Protein AF-A0A0C3C8Z4-F1 (afdb_monomer)

Mean predicted aligned error: 8.15 Å

Solvent-accessible surface area (backbone atoms only — not comparable to full-atom values): 10893 Å² total; per-residue (Å²): 130,89,66,62,66,62,54,94,69,57,23,56,64,36,38,36,62,45,32,65,32,42,80,42,81,36,92,49,70,91,44,44,48,39,71,41,89,92,71,50,31,35,24,39,50,36,60,37,62,61,37,66,74,45,66,85,45,83,88,52,64,62,52,97,86,69,54,33,54,48,55,51,51,45,49,52,35,12,51,33,31,42,62,88,39,65,68,56,48,55,54,49,51,58,48,21,75,74,72,73,49,49,72,48,29,40,67,33,68,86,71,50,81,87,67,33,28,50,80,78,35,75,89,52,28,68,41,50,50,52,53,49,51,53,40,73,68,36,69,57,90,40,73,71,26,45,72,67,48,70,88,50,64,67,62,45,49,54,53,53,50,52,49,51,52,53,53,50,50,50,52,52,53,51,50,52,52,52,51,52,51,52,52,52,52,52,46,68,75,56,76,124

Structure (mmCIF, N/CA/C/O backbone):
data_AF-A0A0C3C8Z4-F1
#
_entry.id   AF-A0A0C3C8Z4-F1
#
loop_
_atom_site.group_PDB
_atom_site.id
_atom_site.type_symbol
_atom_site.label_atom_id
_atom_site.label_alt_id
_atom_site.label_comp_id
_atom_site.label_asym_id
_atom_site.label_entity_id
_atom_site.label_seq_id
_atom_site.pdbx_PDB_ins_code
_atom_site.Cartn_x
_atom_site.Cartn_y
_atom_site.Cartn_z
_atom_site.occupancy
_atom_site.B_iso_or_equiv
_atom_site.auth_seq_id
_atom_site.auth_comp_id
_atom_site.auth_asym_id
_atom_site.auth_atom_id
_atom_site.pdbx_PDB_model_num
ATOM 1 N N . GLU A 1 1 ? 15.530 -4.433 19.349 1.00 41.72 1 GLU A N 1
ATOM 2 C CA . GLU A 1 1 ? 15.485 -4.854 17.937 1.00 41.72 1 GLU A CA 1
ATOM 3 C C . GLU A 1 1 ? 14.831 -3.727 17.154 1.00 41.72 1 GLU A C 1
ATOM 5 O O . GLU A 1 1 ? 13.864 -3.158 17.650 1.00 41.72 1 GLU A O 1
ATOM 10 N N . GLU A 1 2 ? 15.416 -3.295 16.036 1.00 53.53 2 GLU A N 1
ATOM 11 C CA . GLU A 1 2 ? 14.768 -2.307 15.164 1.00 53.53 2 GLU A CA 1
ATOM 12 C C . GLU A 1 2 ? 13.595 -3.001 14.465 1.00 53.53 2 GLU A C 1
ATOM 14 O O . GLU A 1 2 ? 13.810 -3.906 13.664 1.00 53.53 2 GLU A O 1
ATOM 19 N N . GLY A 1 3 ? 12.365 -2.631 14.827 1.00 63.00 3 GLY A N 1
ATOM 20 C CA . GLY A 1 3 ? 11.154 -3.224 14.260 1.00 63.00 3 GLY A CA 1
ATOM 21 C C . GLY A 1 3 ? 11.001 -2.963 12.758 1.00 63.00 3 GLY A C 1
ATOM 22 O O . GLY A 1 3 ? 11.505 -1.962 12.231 1.00 63.00 3 GLY A O 1
ATOM 23 N N . VAL A 1 4 ? 10.294 -3.852 12.056 1.00 79.88 4 VAL A N 1
ATOM 24 C CA . VAL A 1 4 ? 10.063 -3.756 10.610 1.00 79.88 4 VAL A CA 1
ATOM 25 C C . VAL A 1 4 ? 9.226 -2.514 10.319 1.00 79.88 4 VAL A C 1
ATOM 27 O O . VAL A 1 4 ? 8.053 -2.390 10.685 1.00 79.88 4 VAL A O 1
ATOM 30 N N . LYS A 1 5 ? 9.850 -1.560 9.627 1.00 84.38 5 LYS A N 1
ATOM 31 C CA . LYS A 1 5 ? 9.242 -0.272 9.307 1.00 84.38 5 LYS A CA 1
ATOM 32 C C . LYS A 1 5 ? 8.428 -0.348 8.018 1.00 84.38 5 LYS A C 1
ATOM 34 O O . LYS A 1 5 ? 8.924 -0.738 6.962 1.00 84.38 5 LYS A O 1
ATOM 39 N N . LEU A 1 6 ? 7.187 0.117 8.089 1.00 85.88 6 LEU A N 1
ATOM 40 C CA . LEU A 1 6 ? 6.298 0.265 6.942 1.00 85.88 6 LEU A CA 1
ATOM 41 C C . LEU A 1 6 ? 6.607 1.605 6.260 1.00 85.88 6 LEU A C 1
ATOM 43 O O . LEU A 1 6 ? 6.331 2.692 6.783 1.00 85.88 6 LEU A O 1
ATOM 47 N N . GLU A 1 7 ? 7.270 1.527 5.106 1.00 82.44 7 GLU A N 1
ATOM 48 C CA . GLU A 1 7 ? 7.739 2.698 4.366 1.00 82.44 7 GLU A CA 1
ATOM 49 C C . GLU A 1 7 ? 6.593 3.564 3.824 1.00 82.44 7 GLU A C 1
ATOM 51 O O . GLU A 1 7 ? 5.448 3.141 3.695 1.00 82.44 7 GLU A O 1
ATOM 56 N N . LYS A 1 8 ? 6.908 4.803 3.424 1.00 81.56 8 LYS A N 1
ATOM 57 C CA . LYS A 1 8 ? 5.921 5.722 2.824 1.00 81.56 8 LYS A CA 1
ATOM 58 C C . LYS A 1 8 ? 5.300 5.198 1.523 1.00 81.56 8 LYS A C 1
ATOM 60 O O . LYS A 1 8 ? 4.228 5.671 1.168 1.00 81.56 8 LYS A O 1
ATOM 65 N N . LEU A 1 9 ? 5.978 4.274 0.840 1.00 81.25 9 LEU A N 1
ATOM 66 C CA . LEU A 1 9 ? 5.516 3.617 -0.386 1.00 81.25 9 LEU A CA 1
ATOM 67 C C . LEU A 1 9 ? 4.583 2.427 -0.109 1.00 81.25 9 LEU A C 1
ATOM 69 O O . LEU A 1 9 ? 4.103 1.803 -1.046 1.00 81.25 9 LEU A O 1
ATOM 73 N N . PHE A 1 10 ? 4.320 2.086 1.155 1.00 89.69 10 PHE A N 1
ATOM 74 C CA . PHE A 1 10 ? 3.397 1.015 1.524 1.00 89.69 10 PHE A CA 1
ATOM 75 C C . PHE A 1 10 ? 1.951 1.538 1.563 1.00 89.69 10 PHE A C 1
ATOM 77 O O . PHE A 1 10 ? 1.321 1.617 2.615 1.00 89.69 10 PHE A O 1
ATOM 84 N N . THR A 1 11 ? 1.442 1.970 0.404 1.00 93.50 11 THR A N 1
ATOM 85 C CA . THR A 1 11 ? 0.067 2.472 0.239 1.00 93.50 11 THR A CA 1
ATOM 86 C C . THR A 1 11 ? -0.759 1.533 -0.631 1.00 93.50 11 THR A C 1
ATOM 88 O O . THR A 1 11 ? -0.218 0.866 -1.506 1.00 93.50 11 THR A O 1
ATOM 91 N N . ALA A 1 12 ? -2.085 1.532 -0.481 1.00 94.00 12 ALA A N 1
ATOM 92 C CA . ALA A 1 12 ? -3.009 0.762 -1.317 1.00 94.00 12 ALA A CA 1
ATOM 93 C C . ALA A 1 12 ? -2.758 0.977 -2.819 1.00 94.00 12 ALA A C 1
ATOM 95 O O . ALA A 1 12 ? -2.752 0.043 -3.621 1.00 94.00 12 ALA A O 1
ATOM 96 N N . GLN A 1 13 ? -2.498 2.221 -3.220 1.00 92.94 13 GLN A N 1
ATOM 97 C CA . GLN A 1 13 ? -2.213 2.517 -4.615 1.00 92.94 13 GLN A CA 1
ATOM 98 C C . GLN A 1 13 ? -0.882 1.895 -5.069 1.00 92.94 13 GLN A C 1
ATOM 100 O O . GLN A 1 13 ? -0.809 1.356 -6.175 1.00 92.94 13 GLN A O 1
ATOM 105 N N . ASP A 1 14 ? 0.149 1.924 -4.232 1.00 90.69 14 ASP A N 1
ATOM 106 C CA . ASP A 1 14 ? 1.463 1.359 -4.544 1.00 90.69 14 ASP A CA 1
ATOM 107 C C . ASP A 1 14 ? 1.475 -0.172 -4.505 1.00 90.69 14 ASP A C 1
ATOM 109 O O . ASP A 1 14 ? 2.123 -0.781 -5.358 1.00 90.69 14 ASP A O 1
ATOM 113 N N . LEU A 1 15 ? 0.681 -0.803 -3.630 1.00 91.75 15 LEU A N 1
ATOM 114 C CA . LEU A 1 15 ? 0.448 -2.252 -3.659 1.00 91.75 15 LEU A CA 1
ATOM 115 C C . LEU A 1 15 ? -0.008 -2.691 -5.060 1.00 91.75 15 LEU A C 1
ATOM 117 O O . LEU A 1 15 ? 0.508 -3.660 -5.613 1.00 91.75 15 LEU A O 1
ATOM 121 N N . THR A 1 16 ? -0.905 -1.923 -5.690 1.00 91.19 16 THR A N 1
ATOM 122 C CA . THR A 1 16 ? -1.360 -2.222 -7.059 1.00 91.19 16 THR A CA 1
ATOM 123 C C . THR A 1 16 ? -0.350 -1.832 -8.135 1.00 91.19 16 THR A C 1
ATOM 125 O O . THR A 1 16 ? -0.106 -2.586 -9.076 1.00 91.19 16 THR A O 1
ATOM 128 N N . ARG A 1 17 ? 0.245 -0.638 -8.034 1.00 88.38 17 ARG A N 1
ATOM 129 C CA . ARG A 1 17 ? 1.109 -0.090 -9.088 1.00 88.38 17 ARG A CA 1
ATOM 130 C C . ARG A 1 17 ? 2.461 -0.773 -9.127 1.00 88.38 17 ARG A C 1
ATOM 132 O O . ARG A 1 17 ? 2.921 -1.094 -10.216 1.00 88.38 17 ARG A O 1
ATOM 139 N N . ILE A 1 18 ? 3.088 -0.933 -7.971 1.00 85.06 18 ILE A N 1
ATOM 140 C CA . ILE A 1 18 ? 4.443 -1.456 -7.814 1.00 85.06 18 ILE A CA 1
ATOM 141 C C . ILE A 1 18 ? 4.366 -2.949 -7.497 1.00 85.06 18 ILE A C 1
ATOM 143 O O . ILE A 1 18 ? 4.963 -3.741 -8.216 1.00 85.06 18 ILE A O 1
ATOM 147 N N . GLY A 1 19 ? 3.562 -3.327 -6.499 1.00 84.38 19 GLY A N 1
ATOM 148 C CA . GLY A 1 19 ? 3.442 -4.718 -6.051 1.00 84.38 19 GLY A CA 1
ATOM 149 C C . GLY A 1 19 ? 2.645 -5.634 -6.986 1.00 84.38 19 GLY A C 1
ATOM 150 O O . GLY A 1 19 ? 2.619 -6.845 -6.794 1.00 84.38 19 GLY A O 1
ATOM 151 N N . GLY A 1 20 ? 1.963 -5.080 -7.996 1.00 86.94 20 GLY A N 1
ATOM 152 C CA . GLY A 1 20 ? 1.145 -5.861 -8.928 1.00 86.94 20 GLY A CA 1
ATOM 153 C C . GLY A 1 20 ? -0.026 -6.598 -8.268 1.00 86.94 20 GLY A C 1
ATOM 154 O O . GLY A 1 20 ? -0.597 -7.493 -8.891 1.00 86.94 20 GLY A O 1
ATOM 155 N N . MET A 1 21 ? -0.374 -6.234 -7.031 1.00 91.19 21 MET A N 1
ATOM 156 C CA . MET A 1 21 ? -1.504 -6.794 -6.298 1.00 91.19 21 MET A CA 1
ATOM 157 C C . MET A 1 21 ? -2.825 -6.236 -6.818 1.00 91.19 21 MET A C 1
ATOM 159 O O . MET A 1 21 ? -2.904 -5.121 -7.344 1.00 91.19 21 MET A O 1
ATOM 163 N N . LYS A 1 22 ? -3.899 -6.994 -6.625 1.00 92.75 22 LYS A N 1
ATOM 164 C CA . LYS A 1 22 ? -5.269 -6.517 -6.823 1.00 92.75 22 LYS A CA 1
ATOM 165 C C . LYS A 1 22 ? -5.885 -6.210 -5.464 1.00 92.75 22 LYS A C 1
ATOM 167 O O . LYS A 1 22 ? -5.706 -6.964 -4.518 1.00 92.75 22 LYS A O 1
ATOM 172 N N . ILE A 1 23 ? -6.628 -5.113 -5.373 1.00 95.19 23 ILE A N 1
ATOM 173 C CA . ILE A 1 23 ? -7.364 -4.769 -4.154 1.00 95.19 23 ILE A CA 1
ATOM 174 C C . ILE A 1 23 ? -8.831 -5.112 -4.350 1.00 95.19 23 ILE A C 1
ATOM 176 O O . ILE A 1 23 ? -9.467 -4.610 -5.282 1.00 95.19 23 ILE A O 1
ATOM 180 N N . THR A 1 24 ? -9.359 -5.904 -3.423 1.00 95.56 24 THR A N 1
ATOM 181 C CA . THR A 1 24 ? -10.788 -6.165 -3.278 1.00 95.56 24 THR A CA 1
ATOM 182 C C . THR A 1 24 ? -11.291 -5.429 -2.045 1.00 95.56 24 THR A C 1
ATOM 184 O O . THR A 1 24 ? -10.828 -5.658 -0.932 1.00 95.56 24 THR A O 1
ATOM 187 N N . TRP A 1 25 ? -12.242 -4.520 -2.231 1.00 96.31 25 TRP A N 1
ATOM 188 C CA . TRP A 1 25 ? -12.871 -3.814 -1.117 1.00 96.31 25 TRP A CA 1
ATOM 189 C C . TRP A 1 25 ? -13.928 -4.714 -0.481 1.00 96.31 25 TRP A C 1
ATOM 191 O O . TRP A 1 25 ? -14.787 -5.235 -1.193 1.00 96.31 25 TRP A O 1
ATOM 201 N N . VAL A 1 26 ? -13.852 -4.913 0.835 1.00 96.50 26 VAL A N 1
ATOM 202 C CA . VAL A 1 26 ? -14.730 -5.842 1.563 1.00 96.50 26 VAL A CA 1
ATOM 203 C C . VAL A 1 26 ? -15.561 -5.135 2.627 1.00 96.50 26 VAL A C 1
ATOM 205 O O . VAL A 1 26 ? -15.158 -4.122 3.200 1.00 96.50 26 VAL A O 1
ATOM 208 N N . ASN A 1 27 ? -16.722 -5.718 2.914 1.00 95.94 27 ASN A N 1
ATOM 209 C CA . ASN A 1 27 ? -17.673 -5.221 3.912 1.00 95.94 27 ASN A CA 1
ATOM 210 C C . ASN A 1 27 ? -17.557 -5.970 5.244 1.00 95.94 27 ASN A C 1
ATOM 212 O O . ASN A 1 27 ? -18.128 -5.548 6.244 1.00 95.94 27 ASN A O 1
ATOM 216 N N . ASN A 1 28 ? -16.848 -7.098 5.247 1.00 95.69 28 ASN A N 1
ATOM 217 C CA . ASN A 1 28 ? -16.607 -7.909 6.424 1.00 95.69 28 ASN A CA 1
ATOM 218 C C . ASN A 1 28 ? -15.246 -7.543 7.017 1.00 95.69 28 ASN A C 1
ATOM 220 O O . ASN A 1 28 ? -14.216 -7.654 6.351 1.00 95.69 28 ASN A O 1
ATOM 224 N N . LEU A 1 29 ? -15.245 -7.106 8.276 1.00 95.19 29 LEU A N 1
ATOM 225 C CA . LEU A 1 29 ? -14.022 -6.730 8.977 1.00 95.19 29 LEU A CA 1
ATOM 226 C C . LEU A 1 29 ? -13.066 -7.921 9.126 1.00 95.19 29 LEU A C 1
ATOM 228 O O . LEU A 1 29 ? -11.859 -7.737 9.038 1.00 95.19 29 LEU A O 1
ATOM 232 N N . ALA A 1 30 ? -13.588 -9.142 9.276 1.00 95.19 30 ALA A N 1
ATOM 233 C CA . ALA A 1 30 ? -12.770 -10.346 9.421 1.00 95.19 30 ALA A CA 1
ATOM 234 C C . ALA A 1 30 ? -11.920 -10.664 8.180 1.00 95.19 30 ALA A C 1
ATOM 236 O O . ALA A 1 30 ? -10.939 -11.396 8.298 1.00 95.19 30 ALA A O 1
ATOM 237 N N . ASP A 1 31 ? -12.246 -10.086 7.022 1.00 96.31 31 ASP A N 1
ATOM 238 C CA . ASP A 1 31 ? -11.503 -10.260 5.770 1.00 96.31 31 ASP A CA 1
ATOM 239 C C . ASP A 1 31 ? -10.466 -9.145 5.551 1.00 96.31 31 ASP A C 1
ATOM 241 O O . ASP A 1 31 ? -9.752 -9.146 4.552 1.00 96.31 31 ASP A O 1
ATOM 245 N N . HIS A 1 32 ? -10.355 -8.175 6.463 1.00 97.31 32 HIS A N 1
ATOM 246 C CA . HIS A 1 32 ? -9.408 -7.071 6.329 1.00 97.31 32 HIS A CA 1
ATOM 247 C C . HIS A 1 32 ? -7.952 -7.576 6.289 1.00 97.31 32 HIS A C 1
ATOM 249 O O . HIS A 1 32 ? -7.526 -8.360 7.134 1.00 97.31 32 HIS A O 1
ATOM 255 N N . LEU A 1 33 ? -7.196 -7.132 5.283 1.00 96.56 33 LEU A N 1
ATOM 256 C CA . LEU A 1 33 ? -5.817 -7.531 4.964 1.00 96.56 33 LEU A CA 1
ATOM 257 C C . LEU A 1 33 ? -5.631 -9.015 4.650 1.00 96.56 33 LEU A C 1
ATOM 259 O O . LEU A 1 33 ? -4.504 -9.500 4.635 1.00 96.56 33 LEU A O 1
ATOM 263 N N . LEU A 1 34 ? -6.713 -9.750 4.394 1.00 95.19 34 LEU A N 1
ATOM 264 C CA . LEU A 1 34 ? -6.599 -11.139 3.977 1.00 95.19 34 LEU A CA 1
ATOM 265 C C . LEU A 1 34 ? -5.982 -11.200 2.574 1.00 95.19 34 LEU A C 1
ATOM 267 O O . LEU A 1 34 ? -6.510 -10.597 1.634 1.00 95.19 34 LEU A O 1
ATOM 271 N N . MET A 1 35 ? -4.870 -11.922 2.463 1.00 92.88 35 MET A N 1
ATOM 272 C CA . MET A 1 35 ? -4.241 -12.272 1.195 1.00 92.88 35 MET A CA 1
ATOM 273 C C . MET A 1 35 ? -4.866 -13.559 0.664 1.00 92.88 35 MET A C 1
ATOM 275 O O . MET A 1 35 ? -5.024 -14.524 1.407 1.00 92.88 35 MET A O 1
ATOM 279 N N . HIS A 1 36 ? -5.240 -13.555 -0.613 1.00 88.81 36 HIS A N 1
ATOM 280 C CA . HIS A 1 36 ? -5.699 -14.748 -1.321 1.00 88.81 36 HIS A CA 1
ATOM 281 C C . HIS A 1 36 ? -4.550 -15.256 -2.192 1.00 88.81 36 HIS A C 1
ATOM 283 O O . HIS A 1 36 ? -4.165 -14.583 -3.156 1.00 88.81 36 HIS A O 1
ATOM 289 N N . ASP A 1 37 ? -4.009 -16.419 -1.825 1.00 68.38 37 ASP A N 1
ATOM 290 C CA . ASP A 1 37 ? -2.757 -16.975 -2.363 1.00 68.38 37 ASP A CA 1
ATOM 291 C C . ASP A 1 37 ? -2.788 -17.202 -3.883 1.00 68.38 37 ASP A C 1
ATOM 293 O O . ASP A 1 37 ? -1.775 -17.033 -4.560 1.00 68.38 37 ASP A O 1
ATOM 297 N N . ASP A 1 38 ? -3.958 -17.508 -4.446 1.00 68.31 38 ASP A N 1
ATOM 298 C CA . ASP A 1 38 ? -4.079 -17.878 -5.860 1.00 68.31 38 ASP A CA 1
ATOM 299 C C . ASP A 1 38 ? -4.006 -16.682 -6.830 1.00 68.31 38 ASP A C 1
ATOM 301 O O . ASP A 1 38 ? -3.652 -16.853 -7.997 1.00 68.31 38 ASP A O 1
ATOM 305 N N . ASP A 1 39 ? -4.308 -15.458 -6.377 1.00 68.88 39 ASP A N 1
ATOM 306 C CA . ASP A 1 39 ? -4.555 -14.321 -7.282 1.00 68.88 39 ASP A CA 1
ATOM 307 C C . ASP A 1 39 ? -3.774 -13.034 -6.959 1.00 68.88 39 ASP A C 1
ATOM 309 O O . ASP A 1 39 ? -3.960 -12.014 -7.641 1.00 68.88 39 ASP A O 1
ATOM 313 N N . ASN A 1 40 ? -2.896 -13.049 -5.947 1.00 88.00 40 ASN A N 1
ATOM 314 C CA . ASN A 1 40 ? -2.213 -11.848 -5.438 1.00 88.00 40 ASN A CA 1
ATOM 315 C C . ASN A 1 40 ? -3.225 -10.722 -5.122 1.00 88.00 40 ASN A C 1
ATOM 317 O O . ASN A 1 40 ? -3.059 -9.555 -5.503 1.00 88.00 40 ASN A O 1
ATOM 321 N N . VAL A 1 41 ? -4.349 -11.113 -4.512 1.00 93.38 41 VAL A N 1
ATOM 322 C CA . VAL A 1 41 ? -5.466 -10.233 -4.158 1.00 93.38 41 VAL A CA 1
ATOM 323 C C . VAL A 1 41 ? -5.434 -9.988 -2.658 1.00 93.38 41 VAL A C 1
ATOM 325 O O . VAL A 1 41 ? -5.435 -10.936 -1.880 1.00 93.38 41 VAL A O 1
ATOM 328 N N . VAL A 1 42 ? -5.481 -8.718 -2.262 1.00 96.12 42 VAL A N 1
ATOM 329 C CA . VAL A 1 42 ? -5.650 -8.307 -0.868 1.00 96.12 42 VAL A CA 1
ATOM 330 C C . VAL A 1 42 ? -7.057 -7.762 -0.647 1.00 96.12 42 VAL A C 1
ATOM 332 O O . VAL A 1 42 ? -7.538 -6.896 -1.388 1.00 96.12 42 VAL A O 1
ATOM 335 N N . SER A 1 43 ? -7.719 -8.257 0.391 1.00 96.81 43 SER A N 1
ATOM 336 C CA . SER A 1 43 ? -8.997 -7.731 0.860 1.00 96.81 43 SER A CA 1
ATOM 337 C C . SER A 1 43 ? -8.775 -6.527 1.777 1.00 96.81 43 SER A C 1
ATOM 339 O O . SER A 1 43 ? -8.026 -6.611 2.743 1.00 96.81 43 SER A O 1
ATOM 341 N N . ILE A 1 44 ? -9.431 -5.393 1.525 1.00 97.62 44 ILE A N 1
ATOM 342 C CA . ILE A 1 44 ? -9.343 -4.202 2.385 1.00 97.62 44 ILE A CA 1
ATOM 343 C C . ILE A 1 44 ? -10.749 -3.768 2.798 1.00 97.62 44 ILE A C 1
ATOM 345 O O . ILE A 1 44 ? -11.557 -3.334 1.976 1.00 97.62 44 ILE A O 1
ATOM 349 N N . PHE A 1 45 ? -11.046 -3.893 4.091 1.00 97.69 45 PHE A N 1
ATOM 350 C CA . PHE A 1 45 ? -12.257 -3.325 4.690 1.00 97.69 45 PHE A CA 1
ATOM 351 C C . PHE A 1 45 ? -12.283 -1.803 4.545 1.00 97.69 45 PHE A C 1
ATOM 353 O O . PHE A 1 45 ? -11.265 -1.179 4.811 1.00 97.69 45 PHE A O 1
ATOM 360 N N . HIS A 1 46 ? -13.412 -1.202 4.158 1.00 95.75 46 HIS A N 1
ATOM 361 C CA . HIS A 1 46 ? -13.447 0.227 3.810 1.00 95.75 46 HIS A CA 1
ATOM 362 C C . HIS A 1 46 ? -14.357 1.118 4.668 1.00 95.75 46 HIS A C 1
ATOM 364 O O . HIS A 1 46 ? -14.250 2.332 4.548 1.00 95.75 46 HIS A O 1
ATOM 370 N N . TYR A 1 47 ? -15.256 0.592 5.508 1.00 96.94 47 TYR A N 1
ATOM 371 C CA . TYR A 1 47 ? -16.217 1.426 6.253 1.00 96.94 47 TYR A CA 1
ATOM 372 C C . TYR A 1 47 ? -15.587 2.149 7.458 1.00 96.94 47 TYR A C 1
ATOM 374 O O . TYR A 1 47 ? -15.853 1.824 8.616 1.00 96.94 47 TYR A O 1
ATOM 382 N N . ALA A 1 48 ? -14.758 3.158 7.201 1.00 96.19 48 ALA A N 1
ATOM 383 C CA . ALA A 1 48 ? -14.162 3.984 8.245 1.00 96.19 48 ALA A CA 1
ATOM 384 C C . ALA A 1 48 ? -15.208 4.754 9.066 1.00 96.19 48 ALA A C 1
ATOM 386 O O . ALA A 1 48 ? -15.035 4.895 10.272 1.00 96.19 48 ALA A O 1
ATOM 387 N N . SER A 1 49 ? -16.317 5.192 8.465 1.00 96.56 49 SER A N 1
ATOM 388 C CA . SER A 1 49 ? -17.439 5.835 9.164 1.00 96.56 49 SER A CA 1
ATOM 389 C C . SER A 1 49 ? -18.038 4.916 10.231 1.00 96.56 49 SER A C 1
ATOM 391 O O . SER A 1 49 ? -18.321 5.354 11.346 1.00 96.56 49 SER A O 1
ATOM 393 N N . PHE A 1 50 ? -18.182 3.624 9.911 1.00 95.88 50 PHE A N 1
ATOM 394 C CA . PHE A 1 50 ? -18.649 2.614 10.861 1.00 95.88 50 PHE A CA 1
ATOM 395 C C . PHE A 1 50 ? -17.663 2.452 12.021 1.00 95.88 50 PHE A C 1
ATOM 397 O O . PHE A 1 50 ? -18.079 2.446 13.177 1.00 95.88 50 PHE A O 1
ATOM 404 N N . LEU A 1 51 ? -16.363 2.377 11.728 1.00 95.56 51 LEU A N 1
ATOM 405 C CA . LEU A 1 51 ? -15.320 2.257 12.748 1.00 95.56 51 LEU A CA 1
ATOM 406 C C . LEU A 1 51 ? -15.275 3.490 13.660 1.00 95.56 51 LEU A C 1
ATOM 408 O O . LEU A 1 51 ? -15.305 3.341 14.878 1.00 95.56 51 LEU A O 1
ATOM 412 N N . LYS A 1 52 ? -15.302 4.701 13.089 1.00 94.69 52 LYS A N 1
ATOM 413 C CA . LYS A 1 52 ? -15.335 5.970 13.838 1.00 94.69 52 LYS A CA 1
ATOM 414 C C . LYS A 1 52 ? -16.523 6.030 14.806 1.00 94.69 52 LYS A C 1
ATOM 416 O O . LYS A 1 52 ? -16.352 6.416 15.957 1.00 94.69 52 LYS A O 1
ATOM 421 N N . LEU A 1 53 ? -17.707 5.576 14.384 1.00 94.69 53 LEU A N 1
ATOM 422 C CA . LEU A 1 53 ? -18.892 5.522 15.250 1.00 94.69 53 LEU A CA 1
ATOM 423 C C . LEU A 1 53 ? -18.721 4.556 16.440 1.00 94.69 53 LEU A C 1
ATOM 425 O O . LEU A 1 53 ? -19.279 4.790 17.510 1.00 94.69 53 LEU A O 1
ATOM 429 N N . HIS A 1 54 ? -17.941 3.486 16.267 1.00 93.19 54 HIS A N 1
ATOM 430 C CA . HIS A 1 54 ? -17.761 2.428 17.263 1.00 93.19 54 HIS A CA 1
ATOM 431 C C . HIS A 1 54 ? -16.443 2.520 18.050 1.00 93.19 54 HIS A C 1
ATOM 433 O O . HIS A 1 54 ? -16.141 1.601 18.809 1.00 93.19 54 HIS A O 1
ATOM 439 N N . GLN A 1 55 ? -15.680 3.615 17.950 1.00 89.31 55 GLN A N 1
ATOM 440 C CA . GLN A 1 55 ? -14.412 3.786 18.686 1.00 89.31 55 GLN A CA 1
ATOM 441 C C . GLN A 1 55 ? -14.565 3.612 20.208 1.00 89.31 55 GLN A C 1
ATOM 443 O O . GLN A 1 55 ? -13.692 3.047 20.868 1.00 89.31 55 GLN A O 1
ATOM 448 N N . ASN A 1 56 ? -15.704 4.043 20.759 1.00 87.38 56 ASN A N 1
ATOM 449 C CA . ASN A 1 56 ? -16.023 3.934 22.187 1.00 87.38 56 ASN A CA 1
ATOM 450 C C . ASN A 1 56 ? -16.906 2.724 22.529 1.00 87.38 56 ASN A C 1
ATOM 452 O O . ASN A 1 56 ? -17.357 2.599 23.662 1.00 87.38 56 ASN A O 1
ATOM 456 N N . SER A 1 57 ? -17.184 1.846 21.564 1.00 88.31 57 SER A N 1
ATOM 457 C CA . SER A 1 57 ? -18.023 0.672 21.787 1.00 88.31 57 SER A CA 1
ATOM 458 C C . SER A 1 57 ? -17.260 -0.425 22.533 1.00 88.31 57 SER A C 1
ATOM 460 O O . SER A 1 57 ? -16.088 -0.678 22.256 1.00 88.31 57 SER A O 1
ATOM 462 N N . GLU A 1 58 ? -17.945 -1.117 23.441 1.00 87.75 58 GLU A N 1
ATOM 463 C CA . GLU A 1 58 ? -17.436 -2.314 24.128 1.00 87.75 58 GLU A CA 1
ATOM 464 C C . GLU A 1 58 ? -17.617 -3.597 23.299 1.00 87.75 58 GLU A C 1
ATOM 466 O O . GLU A 1 58 ? -17.186 -4.670 23.708 1.00 87.75 58 GLU A O 1
ATOM 471 N N . LEU A 1 59 ? -18.241 -3.500 22.116 1.00 88.31 59 LEU A N 1
ATOM 472 C CA . LEU A 1 59 ? -18.483 -4.648 21.234 1.00 88.31 59 LEU A CA 1
ATOM 473 C C . LEU A 1 59 ? -17.201 -5.210 20.612 1.00 88.31 59 LEU A C 1
ATOM 475 O O . LEU A 1 59 ? -17.183 -6.359 20.174 1.00 88.31 59 LEU A O 1
ATOM 479 N N . PHE A 1 60 ? -16.146 -4.399 20.536 1.00 88.94 60 PHE A N 1
ATOM 480 C CA . PHE A 1 60 ? -14.883 -4.787 19.929 1.00 88.94 60 PHE A CA 1
ATOM 481 C C . PHE A 1 60 ? -13.841 -5.099 21.000 1.00 88.94 60 PHE A C 1
ATOM 483 O O . PHE A 1 60 ? -13.756 -4.377 21.998 1.00 88.94 60 PHE A O 1
ATOM 490 N N . PRO A 1 61 ? -13.019 -6.144 20.792 1.00 91.38 61 PRO A N 1
ATOM 491 C CA . PRO A 1 61 ? -11.989 -6.497 21.748 1.00 91.38 61 PRO A CA 1
ATOM 492 C C . PRO A 1 61 ? -10.997 -5.342 21.904 1.00 91.38 61 PRO A C 1
ATOM 494 O O . PRO A 1 61 ? -10.680 -4.631 20.942 1.00 91.38 61 PRO A O 1
ATOM 497 N N . ARG A 1 62 ? -10.511 -5.194 23.135 1.00 91.81 62 ARG A N 1
ATOM 498 C CA . ARG A 1 62 ? -9.390 -4.330 23.497 1.00 91.81 62 ARG A CA 1
ATOM 499 C C . ARG A 1 62 ? -8.247 -5.186 24.004 1.00 91.81 62 ARG A C 1
ATOM 501 O O . ARG A 1 62 ? -8.475 -6.222 24.630 1.00 91.81 62 ARG A O 1
ATOM 508 N N . ASP A 1 63 ? -7.033 -4.769 23.704 1.00 87.50 63 ASP A N 1
ATOM 509 C CA . ASP A 1 63 ? -5.839 -5.429 24.191 1.00 87.50 63 ASP A CA 1
ATOM 510 C C . ASP A 1 63 ? -5.442 -4.927 25.591 1.00 87.50 63 ASP A C 1
ATOM 512 O O . ASP A 1 63 ? -6.062 -4.034 26.172 1.00 87.50 63 ASP A O 1
ATOM 516 N N . SER A 1 64 ? -4.398 -5.543 26.147 1.00 84.81 64 SER A N 1
ATOM 517 C CA . SER A 1 64 ? -3.774 -5.174 27.423 1.00 84.81 64 SER A CA 1
ATOM 518 C C . SER A 1 64 ? -3.254 -3.737 27.470 1.00 84.81 64 SER A C 1
ATOM 520 O O . SER A 1 64 ? -3.122 -3.178 28.555 1.00 84.81 64 SER A O 1
ATOM 522 N N . ASP A 1 65 ? -2.961 -3.157 26.309 1.00 83.75 65 ASP A N 1
ATOM 523 C CA . ASP A 1 65 ? -2.380 -1.828 26.143 1.00 83.75 65 ASP A CA 1
ATOM 524 C C . ASP A 1 65 ? -3.471 -0.761 25.912 1.00 83.75 65 ASP A C 1
ATOM 526 O O . ASP A 1 65 ? -3.178 0.427 25.780 1.00 83.75 65 ASP A O 1
ATOM 530 N N . GLY A 1 66 ? -4.745 -1.176 25.909 1.00 84.19 66 GLY A N 1
ATOM 531 C CA . GLY A 1 66 ? -5.918 -0.322 25.749 1.00 84.19 66 GLY A CA 1
ATOM 532 C C . GLY A 1 66 ? -6.315 -0.041 24.297 1.00 84.19 66 GLY A C 1
ATOM 533 O O . GLY A 1 66 ? -7.300 0.674 24.081 1.00 84.19 66 GLY A O 1
ATOM 534 N N . ASN A 1 67 ? -5.614 -0.606 23.310 1.00 87.62 67 ASN A N 1
ATOM 535 C CA . ASN A 1 67 ? -5.941 -0.448 21.895 1.00 87.62 67 ASN A CA 1
ATOM 536 C C . ASN A 1 67 ? -7.099 -1.368 21.514 1.00 87.62 67 ASN A C 1
ATOM 538 O O . ASN A 1 67 ? -7.139 -2.539 21.891 1.00 87.62 67 ASN A O 1
ATOM 542 N N . SER A 1 68 ? -8.049 -0.848 20.739 1.00 93.19 68 SER A N 1
ATOM 543 C CA . SER A 1 68 ? -9.154 -1.644 20.208 1.00 93.19 68 SER A CA 1
ATOM 544 C C . SER A 1 68 ? -8.856 -2.134 18.793 1.00 93.19 68 SER A C 1
ATOM 546 O O . SER A 1 68 ? -8.132 -1.482 18.037 1.00 93.19 68 SER A O 1
ATOM 548 N N . LEU A 1 69 ? -9.493 -3.240 18.394 1.00 94.56 69 LEU A N 1
ATOM 549 C CA . LEU A 1 69 ? -9.482 -3.702 16.998 1.00 94.56 69 LEU A CA 1
ATOM 550 C C . LEU A 1 69 ? -9.917 -2.590 16.027 1.00 94.56 69 LEU A 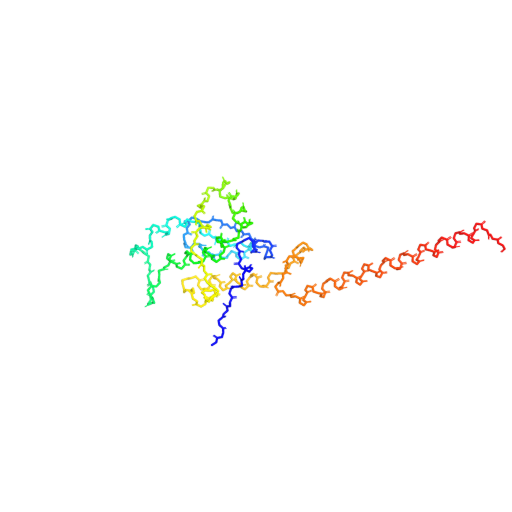C 1
ATOM 552 O O . LEU A 1 69 ? -9.389 -2.476 14.922 1.00 94.56 69 LEU A O 1
ATOM 556 N N . VAL A 1 70 ? -10.872 -1.756 16.446 1.00 95.62 70 VAL A N 1
ATOM 557 C CA . VAL A 1 70 ? -11.386 -0.621 15.668 1.00 95.62 70 VAL A CA 1
ATOM 558 C C . VAL A 1 70 ? -10.298 0.417 15.426 1.00 95.62 70 VAL A C 1
ATOM 560 O O . VAL A 1 70 ? -10.088 0.819 14.282 1.00 95.62 70 VAL A O 1
ATOM 563 N N . GLU A 1 71 ? -9.596 0.823 16.484 1.00 94.06 71 GLU A N 1
ATOM 564 C CA . GLU A 1 71 ? -8.523 1.813 16.404 1.00 94.06 71 GLU A CA 1
ATOM 565 C C . GLU A 1 71 ? -7.368 1.297 15.547 1.00 94.06 71 GLU A C 1
ATOM 567 O O . GLU A 1 71 ? -6.875 1.994 14.660 1.00 94.06 71 GLU A O 1
ATOM 572 N N . GLU A 1 72 ? -6.989 0.032 15.729 1.00 94.94 72 GLU A N 1
ATOM 573 C CA . GLU A 1 72 ? -5.956 -0.576 14.901 1.00 94.94 72 GLU A CA 1
ATOM 574 C C . GLU A 1 72 ? -6.375 -0.638 13.425 1.00 94.94 72 GLU A C 1
ATOM 576 O O 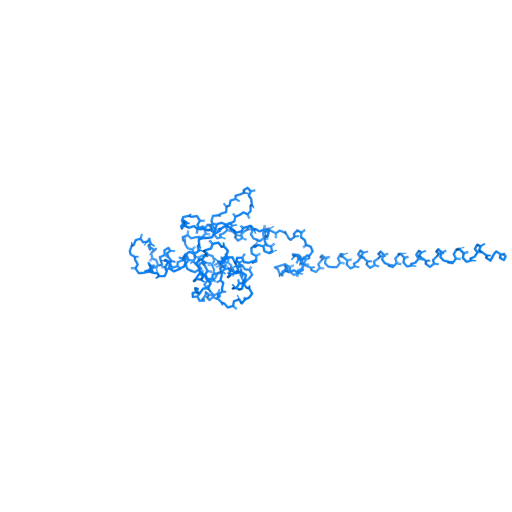. GLU A 1 72 ? -5.587 -0.297 12.543 1.00 94.94 72 GLU A O 1
ATOM 581 N N . THR A 1 73 ? -7.637 -0.971 13.139 1.00 96.38 73 THR A N 1
ATOM 582 C CA . THR A 1 73 ? -8.160 -0.966 11.765 1.00 96.38 73 THR A CA 1
ATOM 583 C C . THR A 1 73 ? -8.140 0.446 11.165 1.00 96.38 73 THR A C 1
ATOM 585 O O . THR A 1 73 ? -7.705 0.631 10.029 1.00 96.38 73 THR A O 1
ATOM 588 N N . LEU A 1 74 ? -8.518 1.482 11.918 1.00 95.88 74 LEU A N 1
ATOM 589 C CA . LEU A 1 74 ? -8.402 2.872 11.458 1.00 95.88 74 LEU A CA 1
ATOM 590 C C . LEU A 1 74 ? -6.945 3.266 11.177 1.00 95.88 74 LEU A C 1
ATOM 592 O O . LEU A 1 74 ? -6.673 3.921 10.169 1.00 95.88 74 LEU A O 1
ATOM 596 N N . ARG A 1 75 ? -5.992 2.811 11.998 1.00 94.69 75 ARG A N 1
ATOM 597 C CA . ARG A 1 75 ? -4.555 3.015 11.757 1.00 94.69 75 ARG A CA 1
ATOM 598 C C . ARG A 1 75 ? -4.062 2.290 10.504 1.00 94.69 75 ARG A C 1
ATOM 600 O O . ARG A 1 75 ? -3.275 2.864 9.753 1.00 94.69 75 ARG A O 1
ATOM 607 N N . THR A 1 76 ? -4.525 1.068 10.235 1.00 95.75 76 THR A N 1
ATOM 608 C CA . THR A 1 76 ? -4.190 0.357 8.984 1.00 95.75 76 THR A CA 1
ATOM 609 C C . THR A 1 76 ? -4.776 1.051 7.753 1.00 95.75 76 THR A C 1
ATOM 611 O O . THR A 1 76 ? -4.107 1.152 6.725 1.00 95.75 76 THR A O 1
ATOM 614 N N . LEU A 1 77 ? -5.976 1.631 7.864 1.00 96.00 77 LEU A N 1
ATOM 615 C CA . LEU A 1 77 ? -6.543 2.478 6.817 1.00 96.00 77 LEU A CA 1
ATOM 616 C C . LEU A 1 77 ? -5.727 3.753 6.618 1.00 96.00 77 LEU A C 1
ATOM 618 O O . LEU A 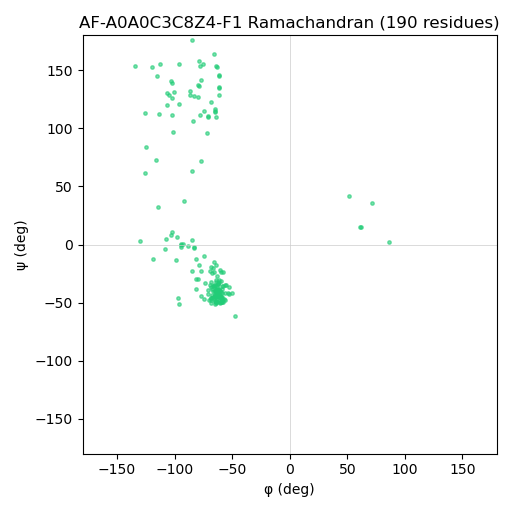1 77 ? -5.402 4.074 5.483 1.00 96.00 77 LEU A O 1
ATOM 622 N N . ALA A 1 78 ? -5.307 4.432 7.685 1.00 94.19 78 ALA A N 1
ATOM 623 C CA . ALA A 1 78 ? -4.425 5.596 7.583 1.00 94.19 78 ALA A CA 1
ATOM 624 C C . ALA A 1 78 ? -3.057 5.265 6.959 1.00 94.19 78 ALA A C 1
ATOM 626 O O . ALA A 1 78 ? -2.456 6.108 6.287 1.00 94.19 78 ALA A O 1
ATOM 627 N N . LEU A 1 79 ? -2.559 4.046 7.181 1.00 94.62 79 LEU A N 1
ATOM 628 C CA . LEU A 1 79 ? -1.333 3.539 6.573 1.00 94.62 79 LEU A CA 1
ATOM 629 C C . LEU A 1 79 ? -1.509 3.327 5.060 1.00 94.62 79 LEU A C 1
ATOM 631 O O . LEU A 1 79 ? -0.698 3.817 4.276 1.00 94.62 79 LEU A O 1
ATOM 635 N N . LEU A 1 80 ? -2.572 2.628 4.653 1.00 95.06 80 LEU A N 1
ATOM 636 C CA . LEU A 1 80 ? -2.811 2.248 3.258 1.00 95.06 80 LEU A CA 1
ATOM 637 C C . LEU A 1 80 ? -3.439 3.369 2.419 1.00 95.06 80 LEU A C 1
ATOM 639 O O . LEU A 1 80 ? -3.200 3.447 1.214 1.00 95.06 80 LEU A O 1
ATOM 643 N N . LEU A 1 81 ? -4.224 4.243 3.039 1.00 94.69 81 LEU A N 1
ATOM 644 C CA . LEU A 1 81 ? -4.961 5.347 2.427 1.00 94.69 81 LEU A CA 1
ATOM 645 C C . LEU A 1 81 ? -4.630 6.682 3.121 1.00 94.69 81 LEU A C 1
ATOM 647 O O . LEU A 1 81 ? -5.514 7.332 3.680 1.00 94.69 81 LEU A O 1
ATOM 651 N N . PRO A 1 82 ? -3.358 7.124 3.094 1.00 91.88 82 PRO A N 1
ATOM 652 C CA . PRO A 1 82 ? -2.933 8.318 3.808 1.00 91.88 82 PRO A CA 1
ATOM 653 C C . PRO A 1 82 ? -3.663 9.588 3.326 1.00 91.88 82 PRO A C 1
ATOM 655 O O . PRO A 1 82 ? -3.694 9.854 2.118 1.00 91.88 82 PRO A O 1
ATOM 658 N N . PRO A 1 83 ? -4.146 10.448 4.246 1.00 86.69 83 PRO A N 1
ATOM 659 C CA . PRO A 1 83 ? -4.959 11.626 3.912 1.00 86.69 83 PRO A CA 1
ATOM 660 C C . PRO A 1 83 ? -4.187 12.730 3.173 1.00 86.69 83 PRO A C 1
ATOM 662 O O . PRO A 1 83 ? -4.781 13.584 2.524 1.00 86.69 83 PRO A O 1
ATOM 665 N N . TYR A 1 84 ? -2.857 12.733 3.252 1.00 85.25 84 TYR A N 1
ATOM 666 C CA . TYR A 1 84 ? -1.999 13.767 2.662 1.00 85.25 84 TYR A CA 1
ATOM 667 C C . TYR A 1 84 ? -1.603 13.487 1.201 1.00 85.25 84 TYR A C 1
ATOM 669 O O . TYR A 1 84 ? -0.869 14.273 0.607 1.00 85.25 84 TYR A O 1
ATOM 677 N N . ASN A 1 85 ? -2.023 12.357 0.620 1.00 86.75 85 ASN A N 1
ATOM 678 C CA . ASN A 1 85 ? -1.695 12.000 -0.760 1.00 86.75 85 ASN A CA 1
ATOM 679 C C . ASN A 1 85 ? -2.882 12.293 -1.692 1.00 86.75 85 ASN A C 1
ATOM 681 O O . ASN A 1 85 ? -3.793 11.476 -1.837 1.00 86.75 85 ASN A O 1
ATOM 685 N N . ASP A 1 86 ? -2.859 13.451 -2.355 1.00 88.94 86 ASP A N 1
ATOM 686 C CA . ASP A 1 86 ? -3.942 13.886 -3.248 1.00 88.94 86 ASP A CA 1
ATOM 687 C C . ASP A 1 86 ? -4.130 12.987 -4.478 1.00 88.94 86 ASP A C 1
ATOM 689 O O . ASP A 1 86 ? -5.259 12.786 -4.943 1.00 88.94 86 ASP A O 1
ATOM 693 N N . GLU A 1 87 ? -3.049 12.397 -4.998 1.00 90.56 87 GLU A N 1
ATOM 694 C CA . GLU A 1 87 ? -3.130 11.455 -6.117 1.00 90.56 87 GLU A CA 1
ATOM 695 C C . GLU A 1 87 ? -3.866 10.176 -5.699 1.00 90.56 87 GLU A C 1
ATOM 697 O O . GLU A 1 87 ? -4.761 9.700 -6.409 1.00 90.56 87 GLU A O 1
ATOM 702 N N . LEU A 1 88 ? -3.519 9.640 -4.527 1.00 92.00 88 LEU A N 1
ATOM 703 C CA . LEU A 1 88 ? -4.178 8.479 -3.943 1.00 92.00 88 LEU A CA 1
ATOM 704 C C . LEU A 1 88 ? -5.641 8.785 -3.626 1.00 92.00 88 LEU A C 1
ATOM 706 O O . LEU A 1 88 ? -6.507 7.986 -3.977 1.00 92.00 88 LEU A O 1
ATOM 710 N N . ARG A 1 89 ? -5.943 9.951 -3.040 1.00 92.38 89 ARG A N 1
ATOM 711 C CA . ARG A 1 89 ? -7.324 10.375 -2.757 1.00 92.38 89 ARG A CA 1
ATOM 712 C C . ARG A 1 89 ? -8.155 10.456 -4.026 1.00 92.38 89 ARG A C 1
ATOM 714 O O . ARG A 1 89 ? -9.249 9.903 -4.079 1.00 92.38 89 ARG A O 1
ATOM 721 N N . THR A 1 90 ? -7.620 11.069 -5.079 1.00 93.12 90 THR A N 1
ATOM 722 C CA . THR A 1 90 ? -8.300 11.150 -6.380 1.00 93.12 90 THR A CA 1
ATOM 723 C C . THR A 1 90 ? -8.535 9.760 -6.978 1.00 93.12 90 THR A C 1
ATOM 725 O O . THR A 1 90 ? -9.587 9.497 -7.565 1.00 93.12 90 THR A O 1
ATOM 728 N N . TRP A 1 91 ? -7.568 8.850 -6.838 1.00 94.50 91 TRP A N 1
ATOM 729 C CA . TRP A 1 91 ? -7.701 7.460 -7.272 1.00 94.50 91 TRP A CA 1
ATOM 730 C C . TRP A 1 91 ? -8.781 6.712 -6.484 1.00 94.50 91 TRP A C 1
ATOM 732 O O . TRP A 1 91 ? -9.667 6.124 -7.104 1.00 94.50 91 TRP A O 1
ATOM 742 N N . PHE A 1 92 ? -8.773 6.807 -5.154 1.00 94.75 92 PHE A N 1
ATOM 743 C CA . PHE A 1 92 ? -9.757 6.157 -4.293 1.00 94.75 92 PHE A CA 1
ATOM 744 C C . PHE A 1 92 ? -11.162 6.727 -4.513 1.00 94.75 92 PHE A C 1
ATOM 746 O O . PHE A 1 92 ? -12.112 5.973 -4.679 1.00 94.75 92 PHE A O 1
ATOM 753 N N . GLN A 1 93 ? -11.316 8.048 -4.639 1.00 93.38 93 GLN A N 1
ATOM 754 C CA . GLN A 1 93 ? -12.611 8.689 -4.899 1.00 93.38 93 GLN A CA 1
ATOM 755 C C . GLN A 1 93 ? -13.266 8.210 -6.202 1.00 93.38 93 GLN A C 1
ATOM 757 O O . GLN A 1 93 ? -14.488 8.062 -6.265 1.00 93.38 93 GLN A O 1
ATOM 762 N N . LYS A 1 94 ? -12.478 7.934 -7.250 1.00 93.75 94 LYS A N 1
ATOM 763 C CA . LYS A 1 94 ? -13.001 7.334 -8.491 1.00 93.75 94 LYS A CA 1
ATOM 764 C C . LYS A 1 94 ? -13.559 5.931 -8.244 1.00 93.75 94 LYS A C 1
ATOM 766 O O . LYS A 1 94 ? -14.591 5.578 -8.810 1.00 93.75 94 LYS A O 1
ATOM 771 N N . GLN A 1 95 ? -12.894 5.145 -7.400 1.00 93.69 95 GLN A N 1
ATOM 772 C CA . GLN A 1 95 ? -13.346 3.806 -7.019 1.00 93.69 95 GLN A CA 1
ATOM 773 C C . GLN A 1 95 ? -14.579 3.874 -6.118 1.00 93.69 95 GLN A C 1
ATOM 775 O O . GLN A 1 95 ? -15.542 3.157 -6.371 1.00 93.69 95 GLN A O 1
ATOM 780 N N . ALA A 1 96 ? -14.583 4.791 -5.148 1.00 93.94 96 ALA A N 1
ATOM 781 C CA . ALA A 1 96 ? -15.688 5.027 -4.231 1.00 93.94 96 ALA A CA 1
ATOM 782 C C . ALA A 1 96 ? -16.985 5.358 -4.967 1.00 93.94 96 ALA A C 1
ATOM 784 O O . ALA A 1 96 ? -18.003 4.721 -4.721 1.00 93.94 96 ALA A O 1
ATOM 785 N N . LYS A 1 97 ? -16.934 6.257 -5.959 1.00 93.69 97 LYS A N 1
ATOM 786 C CA . LYS A 1 97 ? -18.100 6.585 -6.798 1.00 93.69 97 LYS A CA 1
ATOM 787 C C . LYS A 1 97 ? -18.626 5.395 -7.601 1.00 93.69 97 LYS A C 1
ATOM 789 O O . LYS A 1 97 ? -19.823 5.311 -7.842 1.00 93.69 97 LYS A O 1
ATOM 794 N N . ARG A 1 98 ? -17.741 4.499 -8.046 1.00 94.38 98 ARG A N 1
ATOM 795 C CA . ARG A 1 98 ? -18.107 3.345 -8.880 1.00 94.38 98 ARG A CA 1
ATOM 796 C C . ARG A 1 98 ? -18.658 2.177 -8.063 1.00 94.38 98 ARG A C 1
ATOM 798 O O . ARG A 1 98 ? -19.537 1.476 -8.543 1.00 94.38 98 ARG A O 1
ATOM 805 N N . LEU A 1 99 ? -18.089 1.937 -6.884 1.00 93.50 99 LEU A N 1
ATOM 806 C CA . LEU A 1 99 ? -18.342 0.747 -6.067 1.00 93.50 99 LEU A CA 1
ATOM 807 C C . LEU A 1 99 ? -19.165 1.039 -4.804 1.00 93.50 99 LEU A C 1
ATOM 809 O O . LEU A 1 99 ? -19.491 0.110 -4.079 1.00 93.50 99 LEU A O 1
ATOM 813 N N . GLY A 1 100 ? -19.494 2.305 -4.531 1.00 93.56 100 GLY A N 1
ATOM 814 C CA . GLY A 1 100 ? -20.197 2.700 -3.309 1.00 93.56 100 GLY A CA 1
ATOM 815 C C . GLY A 1 100 ? -19.325 2.598 -2.054 1.00 93.56 100 GLY A C 1
ATOM 816 O O . GLY A 1 100 ? -19.821 2.212 -1.000 1.00 93.56 100 GLY A O 1
ATOM 817 N N . LEU A 1 101 ? -18.027 2.905 -2.166 1.00 95.69 101 LEU A N 1
ATOM 818 C CA . LEU A 1 101 ? -17.107 2.835 -1.024 1.00 95.69 101 LEU A CA 1
ATOM 819 C C . LEU A 1 101 ? -17.278 4.041 -0.102 1.00 95.69 101 LEU A C 1
ATOM 821 O O . LEU A 1 101 ? -17.626 5.143 -0.532 1.00 95.69 101 LEU A O 1
ATOM 825 N N . ASP A 1 102 ? -16.940 3.829 1.161 1.00 95.62 102 ASP A N 1
ATOM 826 C CA . ASP A 1 102 ? -16.930 4.872 2.176 1.00 95.62 102 ASP A CA 1
ATOM 827 C C . ASP A 1 102 ? -15.721 5.802 1.988 1.00 95.62 102 ASP A C 1
ATOM 829 O O . ASP A 1 102 ? -14.562 5.401 2.112 1.00 95.62 102 ASP A O 1
ATOM 833 N N . VAL A 1 103 ? -16.002 7.064 1.665 1.00 93.25 103 VAL A N 1
ATOM 834 C CA . VAL A 1 103 ? -14.993 8.103 1.404 1.00 93.25 103 VAL A CA 1
ATOM 835 C C . VAL A 1 103 ? -14.173 8.449 2.647 1.00 93.25 103 VAL A C 1
ATOM 837 O O . VAL A 1 103 ? -13.023 8.882 2.514 1.00 93.25 103 VAL A O 1
ATOM 840 N N . GLU A 1 104 ? -14.719 8.189 3.840 1.00 94.00 104 GLU A N 1
ATOM 841 C CA . GLU A 1 104 ? -14.032 8.430 5.107 1.00 94.00 104 GLU A CA 1
ATOM 842 C C . GLU A 1 104 ? -12.800 7.542 5.293 1.00 94.00 104 GLU A C 1
ATOM 844 O O . GLU A 1 104 ? -11.939 7.878 6.102 1.00 94.00 104 GLU A O 1
ATOM 849 N N . ALA A 1 105 ? -12.649 6.471 4.502 1.00 93.12 105 ALA A N 1
ATOM 850 C CA . ALA A 1 105 ? -11.455 5.625 4.506 1.00 93.12 105 ALA A CA 1
ATOM 851 C C . ALA A 1 105 ? -10.165 6.385 4.160 1.00 93.12 105 ALA A C 1
ATOM 853 O O . ALA A 1 105 ? -9.082 5.960 4.544 1.00 93.12 105 ALA A O 1
ATOM 854 N N . THR A 1 106 ? -10.274 7.517 3.454 1.00 92.56 106 THR A N 1
ATOM 855 C CA . THR A 1 106 ? -9.134 8.407 3.155 1.00 92.56 106 THR A CA 1
ATOM 856 C C . THR A 1 106 ? -8.969 9.559 4.146 1.00 92.56 106 THR A C 1
ATOM 858 O O . THR A 1 106 ? -8.033 10.343 4.011 1.00 92.56 106 THR A O 1
ATOM 861 N N . ASN A 1 107 ? -9.862 9.672 5.132 1.00 91.62 107 ASN A N 1
ATOM 862 C CA . ASN A 1 107 ? -9.901 10.742 6.132 1.00 91.62 107 ASN A CA 1
ATOM 863 C C . ASN A 1 107 ? -9.614 10.193 7.544 1.00 91.62 107 ASN A C 1
ATOM 865 O O . ASN A 1 107 ? -10.193 10.657 8.530 1.00 91.62 107 ASN A O 1
ATOM 869 N N . CYS A 1 108 ? -8.780 9.157 7.650 1.00 89.88 108 CYS A N 1
ATOM 870 C CA . CYS A 1 108 ? -8.287 8.649 8.930 1.00 89.88 108 CYS A CA 1
ATOM 871 C C . CYS A 1 108 ? -7.156 9.535 9.473 1.00 89.88 108 CYS A C 1
ATOM 873 O O . CYS A 1 108 ? -6.489 10.244 8.714 1.00 89.88 108 CYS A O 1
ATOM 875 N N . ASP A 1 109 ? -6.936 9.479 10.787 1.00 88.06 109 ASP A N 1
ATOM 876 C CA . ASP A 1 109 ? -5.914 10.286 11.450 1.00 88.06 109 ASP A CA 1
ATOM 877 C C . ASP A 1 109 ? -4.509 9.972 10.935 1.00 88.06 109 ASP A C 1
ATOM 879 O O . ASP A 1 109 ? -4.176 8.847 10.561 1.00 88.06 109 ASP A O 1
ATOM 883 N N . HIS A 1 110 ? -3.660 10.998 10.893 1.00 85.44 110 HIS A N 1
ATOM 884 C CA . HIS A 1 110 ? -2.317 10.854 10.354 1.00 85.44 110 HIS A CA 1
ATOM 885 C C . HIS A 1 110 ? -1.467 9.910 11.210 1.00 85.44 110 HIS A C 1
ATOM 887 O O . HIS A 1 110 ? -1.110 10.227 12.345 1.00 85.44 110 HIS A O 1
ATOM 893 N N . LEU A 1 111 ? -1.048 8.794 10.612 1.00 87.44 111 LEU A N 1
ATOM 894 C CA . LEU A 1 111 ? -0.125 7.866 11.249 1.00 87.44 111 LEU A CA 1
ATOM 895 C C . LEU A 1 111 ? 1.313 8.404 11.188 1.00 87.44 111 LEU A C 1
ATOM 897 O O . LEU A 1 111 ? 1.928 8.475 10.107 1.00 87.44 111 LEU A O 1
ATOM 901 N N . LYS A 1 112 ? 1.852 8.763 12.359 1.00 87.12 112 LYS A N 1
ATOM 902 C CA . LYS A 1 112 ? 3.211 9.292 12.503 1.00 87.12 112 LYS A CA 1
ATOM 903 C C . LYS A 1 112 ? 4.260 8.253 12.090 1.00 87.12 112 LYS A C 1
ATOM 905 O O . LYS A 1 112 ? 4.002 7.055 12.193 1.00 87.12 112 LYS A O 1
ATOM 910 N N . PRO A 1 113 ? 5.451 8.663 11.619 1.00 83.38 113 PRO A N 1
ATOM 911 C CA . PRO A 1 113 ? 6.492 7.731 11.184 1.00 83.38 113 PRO A CA 1
ATOM 912 C C . PRO A 1 113 ? 6.913 6.705 12.243 1.00 83.38 113 PRO A C 1
ATOM 914 O O . PRO A 1 113 ? 7.223 5.570 11.889 1.00 83.38 113 PRO A O 1
ATOM 917 N N . GLU A 1 114 ? 6.921 7.086 13.519 1.00 84.88 114 GLU A N 1
ATOM 918 C CA . GLU A 1 114 ? 7.210 6.198 14.646 1.00 84.88 114 GLU A CA 1
ATOM 919 C C . GLU A 1 114 ? 6.129 5.133 14.867 1.00 84.88 114 GLU A C 1
ATOM 921 O O . GLU A 1 114 ? 6.422 4.076 15.417 1.00 84.88 114 GLU A O 1
ATOM 926 N N . ASP A 1 115 ? 4.894 5.378 14.423 1.00 85.88 115 ASP A N 1
ATOM 927 C CA . ASP A 1 115 ? 3.750 4.473 14.587 1.00 85.88 115 ASP A CA 1
ATOM 928 C C . ASP A 1 115 ? 3.553 3.523 13.396 1.00 85.88 115 ASP A C 1
ATOM 930 O O . ASP A 1 115 ? 2.649 2.686 13.407 1.00 85.88 115 ASP A O 1
ATOM 934 N N . ARG A 1 116 ? 4.432 3.623 12.388 1.00 87.81 116 ARG A N 1
ATOM 935 C CA . ARG A 1 116 ? 4.511 2.749 11.202 1.00 87.81 116 ARG A CA 1
ATOM 936 C C . ARG A 1 116 ? 5.464 1.574 11.412 1.00 87.81 116 ARG A C 1
ATOM 938 O O . ARG A 1 116 ? 6.221 1.211 10.515 1.00 87.81 116 ARG A O 1
ATOM 945 N N . GLN A 1 117 ? 5.474 1.033 12.617 1.00 90.44 117 GLN A N 1
ATOM 946 C CA . GLN 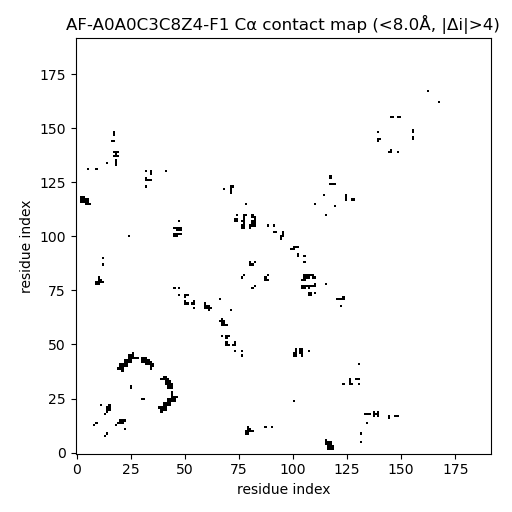A 1 117 ? 6.198 -0.187 12.957 1.00 90.44 117 GLN A CA 1
ATOM 947 C C . GLN A 1 117 ? 5.187 -1.322 12.978 1.00 90.44 117 GLN A C 1
ATOM 949 O O . GLN A 1 117 ? 4.116 -1.160 13.569 1.00 90.44 117 GLN A O 1
ATOM 954 N N . ILE A 1 118 ? 5.491 -2.431 12.310 1.00 91.19 118 ILE A N 1
ATOM 955 C CA . ILE A 1 118 ? 4.551 -3.549 12.184 1.00 91.19 118 ILE A CA 1
ATOM 956 C C . ILE A 1 118 ? 4.212 -4.167 13.548 1.00 91.19 118 ILE A C 1
ATOM 958 O O . ILE A 1 118 ? 3.110 -4.660 13.764 1.00 91.19 118 ILE A O 1
ATOM 962 N N . GLU A 1 119 ? 5.128 -4.050 14.506 1.00 89.94 119 GLU A N 1
ATOM 963 C CA . GLU A 1 119 ? 4.997 -4.513 15.887 1.00 89.94 119 GLU A CA 1
ATOM 964 C C . GLU A 1 119 ? 3.933 -3.731 16.670 1.00 89.94 119 GLU A C 1
ATOM 966 O O . GLU A 1 119 ? 3.422 -4.214 17.676 1.00 89.94 119 GLU A O 1
ATOM 971 N N . LYS A 1 120 ? 3.567 -2.525 16.211 1.00 90.12 120 LYS A N 1
ATOM 972 C CA . LYS A 1 120 ? 2.510 -1.695 16.816 1.00 90.12 120 LYS A CA 1
ATOM 973 C C . LYS A 1 120 ? 1.103 -2.036 16.321 1.00 90.12 120 LYS A C 1
ATOM 975 O O . LYS A 1 120 ? 0.160 -1.305 16.643 1.00 90.12 120 LYS A O 1
ATOM 980 N N . PHE A 1 121 ? 0.983 -3.068 15.496 1.00 92.81 121 PHE A N 1
ATOM 981 C CA . PHE A 1 121 ? -0.272 -3.643 15.036 1.00 92.81 121 PHE A CA 1
ATOM 982 C C . PHE A 1 121 ? -0.343 -5.043 15.626 1.00 92.81 121 PHE A C 1
ATOM 984 O O . PHE A 1 121 ? 0.492 -5.873 15.288 1.00 92.81 121 PHE A O 1
ATOM 991 N N . LYS A 1 122 ? -1.272 -5.282 16.550 1.00 93.44 122 LYS A N 1
ATOM 992 C CA . LYS A 1 122 ? -1.410 -6.541 17.284 1.00 93.44 122 LYS A CA 1
ATOM 993 C C . LYS A 1 122 ? -2.462 -7.440 16.648 1.00 93.44 122 LYS A C 1
ATOM 995 O O . LYS A 1 122 ? -2.214 -8.625 16.454 1.00 93.44 122 LYS A O 1
ATOM 1000 N N . TYR A 1 123 ? -3.621 -6.882 16.312 1.00 95.00 123 TYR A N 1
ATOM 1001 C CA . TYR A 1 123 ? -4.719 -7.618 15.686 1.00 95.00 123 TYR A CA 1
ATOM 1002 C C . TYR A 1 123 ? -4.414 -7.994 14.235 1.00 95.00 123 TYR A C 1
ATOM 1004 O O . TYR A 1 123 ? -4.739 -9.095 13.796 1.00 95.00 123 TYR A O 1
ATOM 1012 N N . TRP A 1 124 ? -3.777 -7.087 13.497 1.00 96.06 124 TRP A N 1
ATOM 1013 C CA . TRP A 1 124 ? -3.475 -7.240 12.078 1.00 96.06 124 TRP A CA 1
ATOM 1014 C C . TRP A 1 124 ? -2.013 -7.589 11.804 1.00 96.06 124 TRP A C 1
ATOM 1016 O O . TRP A 1 124 ? -1.622 -7.619 10.639 1.00 96.06 124 TRP A O 1
ATOM 1026 N N . HIS A 1 125 ? -1.224 -7.876 12.847 1.00 94.44 125 HIS A N 1
ATOM 1027 C CA . HIS A 1 125 ? 0.214 -8.141 12.758 1.00 94.44 125 HIS A CA 1
ATOM 1028 C C . HIS A 1 1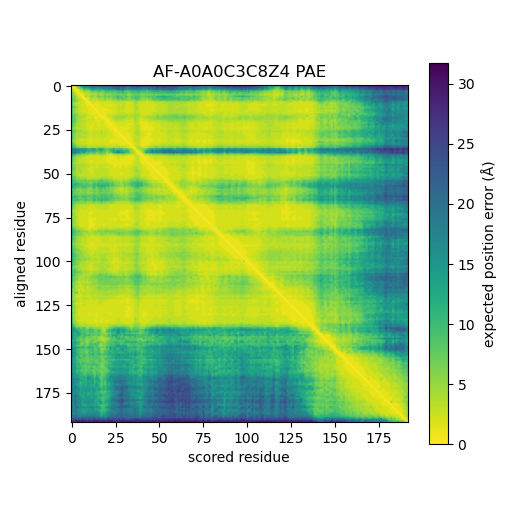25 ? 0.565 -9.131 11.643 1.00 94.44 125 HIS A C 1
ATOM 1030 O O . HIS A 1 125 ? 1.243 -8.784 10.685 1.00 94.44 125 HIS A O 1
ATOM 1036 N N . GLU A 1 126 ? 0.050 -10.358 11.748 1.00 94.44 126 GLU A N 1
ATOM 1037 C CA . GLU A 1 126 ? 0.375 -11.465 10.849 1.00 94.44 126 GLU A CA 1
ATOM 1038 C C . GLU A 1 126 ? 0.003 -11.143 9.399 1.00 94.44 126 GLU A C 1
ATOM 1040 O O . GLU A 1 126 ? 0.811 -11.301 8.488 1.00 94.44 126 GLU A O 1
ATOM 1045 N N . ARG A 1 127 ? -1.198 -10.595 9.184 1.00 95.31 127 ARG A N 1
ATOM 1046 C CA . ARG A 1 127 ? -1.681 -10.231 7.847 1.00 95.31 127 ARG A CA 1
ATOM 1047 C C . ARG A 1 127 ? -0.899 -9.072 7.239 1.00 95.31 127 ARG A C 1
ATOM 1049 O O . ARG A 1 127 ? -0.616 -9.090 6.044 1.00 95.31 127 ARG A O 1
ATOM 1056 N N . LEU A 1 128 ? -0.521 -8.078 8.045 1.00 95.06 128 LEU A N 1
ATOM 1057 C CA . LEU A 1 128 ? 0.375 -7.011 7.606 1.00 95.06 128 LEU A CA 1
ATOM 1058 C C . LEU A 1 128 ? 1.756 -7.554 7.255 1.00 95.06 128 LEU A C 1
ATOM 1060 O O . LEU A 1 128 ? 2.338 -7.079 6.285 1.00 95.06 128 LEU A O 1
ATOM 1064 N N . THR A 1 129 ? 2.270 -8.526 8.011 1.00 94.19 129 THR A N 1
ATOM 1065 C CA . THR A 1 129 ? 3.575 -9.144 7.748 1.00 94.19 129 THR A CA 1
ATOM 1066 C C . THR A 1 129 ? 3.556 -9.864 6.409 1.00 94.19 129 THR A C 1
ATOM 1068 O O . THR A 1 129 ? 4.385 -9.554 5.557 1.00 94.19 129 THR A O 1
ATOM 1071 N N . ILE A 1 130 ? 2.548 -10.708 6.167 1.00 92.56 130 ILE A N 1
ATOM 1072 C CA . ILE A 1 130 ? 2.365 -11.406 4.884 1.00 92.56 130 ILE A CA 1
ATOM 1073 C C . ILE A 1 130 ? 2.221 -10.398 3.735 1.00 92.56 130 ILE A C 1
ATOM 1075 O O . ILE A 1 130 ? 2.861 -10.531 2.691 1.00 92.56 130 ILE A O 1
ATOM 1079 N N . LEU A 1 131 ? 1.408 -9.353 3.919 1.00 93.31 131 LEU A N 1
ATOM 1080 C CA . LEU A 1 131 ? 1.221 -8.312 2.908 1.00 93.31 131 LEU A CA 1
ATOM 1081 C C . LEU A 1 131 ? 2.519 -7.540 2.625 1.00 93.31 131 LEU A C 1
ATOM 1083 O O . LEU A 1 131 ? 2.789 -7.180 1.478 1.00 93.31 131 LEU A O 1
ATOM 1087 N N . LYS A 1 132 ? 3.322 -7.266 3.658 1.00 91.88 132 LYS A N 1
ATOM 1088 C CA . LYS A 1 132 ? 4.606 -6.571 3.536 1.00 91.88 132 LYS A CA 1
ATOM 1089 C C . LYS A 1 132 ? 5.638 -7.423 2.813 1.00 91.88 132 LYS A C 1
ATOM 1091 O O . LYS A 1 132 ? 6.279 -6.909 1.902 1.00 91.88 132 LYS A O 1
ATOM 1096 N N . GLU A 1 133 ? 5.755 -8.693 3.178 1.00 90.44 133 GLU A N 1
ATOM 1097 C CA . GLU A 1 133 ? 6.625 -9.664 2.513 1.00 90.44 133 GLU A CA 1
ATOM 1098 C C . GLU A 1 133 ? 6.241 -9.805 1.036 1.00 90.44 133 GLU A C 1
ATOM 1100 O O . GLU A 1 133 ? 7.063 -9.565 0.155 1.00 90.44 133 GLU A O 1
ATOM 1105 N N . THR A 1 134 ? 4.949 -10.010 0.753 1.00 89.75 134 THR A N 1
ATOM 1106 C CA . THR A 1 134 ? 4.435 -10.088 -0.625 1.00 89.75 134 THR A CA 1
ATOM 1107 C C . THR A 1 134 ? 4.722 -8.813 -1.418 1.00 89.75 134 THR A C 1
ATOM 1109 O O . THR A 1 134 ? 5.047 -8.863 -2.605 1.00 89.75 134 THR A O 1
ATOM 1112 N N . PHE A 1 135 ? 4.616 -7.642 -0.782 1.00 89.06 135 PHE A N 1
ATOM 1113 C CA . PHE A 1 135 ? 4.985 -6.390 -1.426 1.00 89.06 135 PHE A CA 1
ATOM 1114 C C . PHE A 1 135 ? 6.483 -6.336 -1.729 1.00 89.06 135 PHE A C 1
ATOM 1116 O O . PHE A 1 135 ? 6.842 -5.990 -2.850 1.00 89.06 135 PHE A O 1
ATOM 1123 N N . ASP A 1 136 ? 7.352 -6.657 -0.774 1.00 86.31 136 ASP A N 1
ATOM 1124 C CA . ASP A 1 136 ? 8.810 -6.566 -0.926 1.00 86.31 136 ASP A CA 1
ATOM 1125 C C . ASP A 1 136 ? 9.379 -7.544 -1.961 1.00 86.31 136 ASP A C 1
ATOM 1127 O O . ASP A 1 136 ? 10.323 -7.190 -2.683 1.00 86.31 136 ASP A O 1
ATOM 1131 N N . ASP A 1 137 ? 8.776 -8.728 -2.056 1.00 84.44 137 ASP A N 1
ATOM 1132 C CA . ASP A 1 137 ? 9.133 -9.779 -3.009 1.00 84.44 137 ASP A CA 1
ATOM 1133 C C . ASP A 1 137 ? 8.577 -9.525 -4.413 1.00 84.44 137 ASP A C 1
ATOM 1135 O O . ASP A 1 137 ? 9.068 -10.084 -5.396 1.00 84.44 137 ASP A O 1
ATOM 1139 N N . ALA A 1 138 ? 7.576 -8.650 -4.549 1.00 83.06 138 ALA A N 1
ATOM 1140 C CA . ALA A 1 138 ? 7.008 -8.327 -5.846 1.00 83.06 138 ALA A CA 1
ATOM 1141 C C . ALA A 1 138 ? 8.038 -7.639 -6.757 1.00 83.06 138 ALA A C 1
ATOM 1143 O O . ALA A 1 138 ? 8.385 -6.464 -6.575 1.00 83.06 138 ALA A O 1
ATOM 1144 N N . GLU A 1 139 ? 8.473 -8.358 -7.794 1.00 75.25 139 GLU A N 1
ATOM 1145 C CA . GLU A 1 139 ? 9.333 -7.817 -8.840 1.00 75.25 139 GLU A CA 1
ATOM 1146 C C . GLU A 1 139 ? 8.534 -7.002 -9.875 1.00 75.25 139 GLU A C 1
ATOM 1148 O O . GLU A 1 139 ? 7.466 -7.426 -10.340 1.00 75.25 139 GLU A O 1
ATOM 1153 N N . PRO A 1 140 ? 9.046 -5.833 -10.298 1.00 74.94 140 PRO A N 1
ATOM 1154 C CA . PRO A 1 140 ? 8.402 -5.037 -11.331 1.00 74.94 140 PRO A CA 1
ATOM 1155 C C . PRO A 1 140 ? 8.392 -5.782 -12.678 1.00 74.94 140 PRO A C 1
ATOM 1157 O O . PRO A 1 140 ? 9.422 -5.995 -13.315 1.00 74.94 140 PRO A O 1
ATOM 1160 N N . LYS A 1 141 ? 7.196 -6.136 -13.162 1.00 74.12 141 LYS A N 1
ATOM 1161 C CA . LYS A 1 141 ? 6.996 -6.906 -14.408 1.00 74.12 141 LYS A CA 1
ATOM 1162 C C . LYS A 1 141 ? 7.060 -6.054 -15.680 1.00 74.12 141 LYS A C 1
ATOM 1164 O O . LYS A 1 141 ? 7.095 -6.586 -16.784 1.00 74.12 141 LYS A O 1
ATOM 1169 N N . SER A 1 142 ? 7.034 -4.727 -15.556 1.00 73.88 142 SER A N 1
ATOM 1170 C CA . SER A 1 142 ? 7.021 -3.802 -16.697 1.00 73.88 142 SER A CA 1
ATOM 1171 C C . SER A 1 142 ? 8.001 -2.644 -16.527 1.00 73.88 142 SER A C 1
ATOM 1173 O O . SER A 1 142 ? 8.268 -2.199 -15.414 1.00 73.88 142 SER A O 1
ATOM 1175 N N . VAL A 1 143 ? 8.481 -2.078 -17.641 1.00 70.25 143 VAL A N 1
ATOM 1176 C CA . VAL A 1 143 ? 9.411 -0.927 -17.642 1.00 70.25 143 VAL A CA 1
ATOM 1177 C C . VAL A 1 143 ? 8.822 0.282 -16.900 1.00 70.25 143 VAL A C 1
ATOM 1179 O O . VAL A 1 143 ? 9.530 0.993 -16.191 1.00 70.25 143 VAL A O 1
ATOM 1182 N N . LYS A 1 144 ? 7.500 0.495 -16.996 1.00 75.81 144 LYS A N 1
ATOM 1183 C CA . LYS A 1 144 ? 6.797 1.555 -16.253 1.00 75.81 144 LYS A CA 1
ATOM 1184 C C . LYS A 1 144 ? 6.805 1.305 -14.742 1.00 75.81 144 LYS A C 1
ATOM 1186 O O . LYS A 1 144 ? 6.881 2.267 -13.980 1.00 75.81 144 LYS A O 1
ATOM 1191 N N . GLN A 1 145 ? 6.712 0.044 -14.318 1.00 77.56 145 GLN A N 1
ATOM 1192 C CA . GLN A 1 145 ? 6.845 -0.338 -12.912 1.00 77.56 145 GLN A CA 1
ATOM 1193 C C . GLN A 1 145 ? 8.282 -0.162 -12.440 1.00 77.56 145 GLN A C 1
ATOM 1195 O O . GLN A 1 145 ? 8.481 0.532 -11.456 1.00 77.56 145 GLN A O 1
ATOM 1200 N N . TRP A 1 146 ? 9.266 -0.654 -13.197 1.00 76.62 146 TRP A N 1
ATOM 1201 C CA . TRP A 1 146 ? 10.693 -0.447 -12.923 1.00 76.62 146 TRP A CA 1
ATOM 1202 C C . TRP A 1 146 ? 11.051 1.032 -12.777 1.00 76.62 146 TRP A C 1
ATOM 1204 O O . TRP A 1 146 ? 11.787 1.410 -11.876 1.00 76.62 146 TRP A O 1
ATOM 1214 N N . TRP A 1 147 ? 10.502 1.902 -13.627 1.00 72.88 147 TRP A N 1
ATOM 1215 C CA . TRP A 1 147 ? 10.748 3.339 -13.523 1.00 72.88 147 TRP A CA 1
ATOM 1216 C C . TRP A 1 147 ? 10.189 3.954 -12.227 1.00 72.88 147 TRP A C 1
ATOM 1218 O O . TRP A 1 147 ? 10.809 4.860 -11.665 1.00 72.88 147 TRP A O 1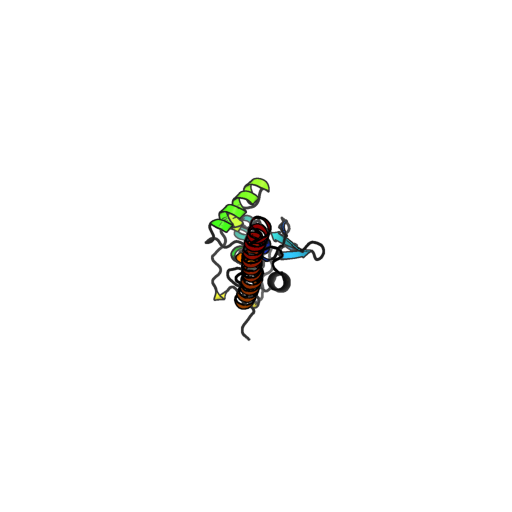
ATOM 1228 N N . ARG A 1 148 ? 9.034 3.467 -11.751 1.00 73.25 148 ARG A N 1
ATOM 1229 C CA . ARG A 1 148 ? 8.378 3.932 -10.515 1.00 73.25 148 ARG A CA 1
ATOM 1230 C C . ARG A 1 148 ? 8.906 3.259 -9.255 1.00 73.25 148 ARG A C 1
ATOM 1232 O O . ARG A 1 148 ? 8.758 3.830 -8.179 1.00 73.25 148 ARG A O 1
ATOM 1239 N N . ASP A 1 149 ? 9.490 2.076 -9.379 1.00 76.31 149 ASP A N 1
ATOM 1240 C CA . ASP A 1 149 ? 10.035 1.340 -8.253 1.00 76.31 149 ASP A CA 1
ATOM 1241 C C . ASP A 1 149 ? 11.306 2.036 -7.749 1.00 76.31 149 ASP A C 1
ATOM 1243 O O . ASP A 1 149 ? 12.338 2.088 -8.420 1.00 76.31 149 ASP A O 1
ATOM 1247 N N . ARG A 1 150 ? 11.203 2.637 -6.562 1.00 69.94 150 ARG A N 1
ATOM 1248 C CA . ARG A 1 150 ? 12.304 3.319 -5.870 1.00 69.94 150 ARG A CA 1
ATOM 1249 C C . ARG A 1 150 ? 12.813 2.535 -4.659 1.00 69.94 150 ARG A C 1
ATOM 1251 O O . ARG A 1 150 ? 13.687 3.041 -3.964 1.00 69.94 150 ARG A O 1
ATOM 1258 N N . ARG A 1 151 ? 12.304 1.319 -4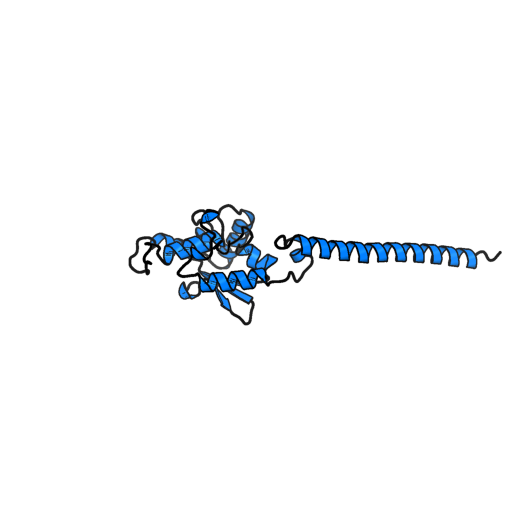.415 1.00 74.69 151 ARG A N 1
ATOM 1259 C CA . ARG A 1 151 ? 12.611 0.519 -3.213 1.00 74.69 151 ARG A CA 1
ATOM 1260 C C . ARG A 1 151 ? 14.053 0.007 -3.201 1.00 74.69 151 ARG A C 1
ATOM 1262 O O . ARG A 1 151 ? 14.682 -0.049 -2.153 1.00 74.69 151 ARG A O 1
ATOM 1269 N N . LYS A 1 152 ? 14.604 -0.334 -4.374 1.00 71.38 152 LYS A N 1
ATOM 1270 C CA . LYS A 1 152 ? 15.965 -0.881 -4.531 1.00 71.38 152 LYS A CA 1
ATOM 1271 C C . LYS A 1 152 ? 16.782 -0.028 -5.519 1.00 71.38 152 LYS A C 1
ATOM 1273 O O . LYS A 1 152 ? 16.875 -0.376 -6.699 1.00 71.38 152 LYS A O 1
ATOM 1278 N N . PRO A 1 153 ? 17.403 1.087 -5.077 1.00 74.38 153 PRO A N 1
ATOM 1279 C CA . PRO A 1 153 ? 18.074 2.040 -5.973 1.00 74.38 153 PRO A CA 1
ATOM 1280 C C . PRO A 1 153 ? 19.238 1.420 -6.763 1.00 74.38 153 PRO A C 1
ATOM 1282 O O . PRO A 1 153 ? 19.484 1.806 -7.904 1.00 74.38 153 PRO A O 1
ATOM 1285 N N . VAL A 1 154 ? 19.918 0.421 -6.190 1.00 79.81 154 VAL A N 1
ATOM 1286 C CA . VAL A 1 154 ? 21.016 -0.301 -6.854 1.00 79.81 154 VAL A CA 1
ATOM 1287 C C . VAL A 1 154 ? 20.502 -1.156 -8.015 1.00 79.81 154 VAL A C 1
ATOM 1289 O O . VAL A 1 154 ? 21.054 -1.101 -9.111 1.00 79.81 154 VAL A O 1
ATOM 1292 N N . GLN A 1 155 ? 19.420 -1.914 -7.807 1.00 78.38 155 GLN A N 1
ATOM 1293 C CA . GLN A 1 155 ? 18.820 -2.728 -8.871 1.00 78.38 155 GLN A CA 1
ATOM 1294 C C . GLN A 1 155 ? 18.280 -1.843 -9.997 1.00 78.38 155 GLN A C 1
ATOM 1296 O O . GLN A 1 155 ? 18.488 -2.144 -11.170 1.00 78.38 155 GLN A O 1
ATOM 1301 N N . TRP A 1 156 ? 17.661 -0.715 -9.639 1.00 81.75 156 TRP A N 1
ATOM 1302 C CA . TRP A 1 156 ? 17.206 0.295 -10.592 1.00 81.75 156 TRP A CA 1
ATOM 1303 C C . TRP A 1 156 ? 18.358 0.799 -11.473 1.00 81.75 156 TRP A C 1
ATOM 1305 O O . TRP A 1 156 ? 18.230 0.824 -12.696 1.00 81.75 156 TRP A O 1
ATOM 1315 N N . TYR A 1 157 ? 19.506 1.141 -10.877 1.00 82.25 157 TYR A N 1
ATOM 1316 C CA . TYR A 1 157 ? 20.692 1.568 -11.625 1.00 82.25 157 TYR A CA 1
ATOM 1317 C C . TYR A 1 157 ? 21.214 0.472 -12.562 1.00 82.25 157 TYR A C 1
ATOM 1319 O O . TYR A 1 157 ? 21.432 0.741 -13.742 1.00 82.25 157 TYR A O 1
ATOM 1327 N N . ASN A 1 158 ? 21.356 -0.762 -12.069 1.00 86.94 158 ASN A N 1
ATOM 1328 C CA . ASN A 1 158 ? 21.843 -1.888 -12.872 1.00 86.94 158 ASN A CA 1
ATOM 1329 C C . ASN A 1 158 ? 20.942 -2.162 -14.087 1.00 86.94 158 ASN A C 1
ATOM 1331 O O . ASN A 1 158 ? 21.448 -2.391 -15.185 1.00 86.94 158 ASN A O 1
ATOM 1335 N N . PHE A 1 159 ? 19.619 -2.089 -13.911 1.00 84.44 159 PHE A N 1
ATOM 1336 C CA . PHE A 1 159 ? 18.652 -2.247 -14.999 1.00 84.44 159 PHE A CA 1
ATOM 1337 C C . PHE A 1 159 ? 18.833 -1.179 -16.089 1.00 84.44 159 PHE A C 1
ATOM 1339 O O . PHE A 1 159 ? 18.959 -1.511 -17.270 1.00 84.44 159 PHE A O 1
ATOM 1346 N N . TRP A 1 160 ? 18.908 0.103 -15.712 1.00 84.56 160 TRP A N 1
ATOM 1347 C CA . TRP A 1 160 ? 19.102 1.185 -16.686 1.00 84.56 160 TRP A CA 1
ATOM 1348 C C . TRP A 1 160 ? 20.482 1.158 -17.338 1.00 84.56 160 TRP A C 1
ATOM 1350 O O . TRP A 1 160 ? 20.585 1.426 -18.534 1.00 84.56 160 TRP A O 1
ATOM 1360 N N . LEU A 1 161 ? 21.526 0.790 -16.592 1.00 89.56 161 LEU A N 1
ATOM 1361 C CA . LEU A 1 161 ? 22.867 0.595 -17.137 1.00 89.56 161 LEU A CA 1
ATOM 1362 C C . LEU A 1 161 ? 22.858 -0.481 -18.230 1.00 89.56 161 LEU A C 1
ATOM 1364 O O . LEU A 1 161 ? 23.381 -0.245 -19.316 1.00 89.56 161 LEU A O 1
ATOM 1368 N N . ALA A 1 162 ? 22.217 -1.626 -17.976 1.00 89.94 162 ALA A N 1
ATOM 1369 C CA . ALA A 1 162 ? 22.090 -2.694 -18.962 1.00 89.94 162 ALA A CA 1
ATOM 1370 C C . ALA A 1 162 ? 21.354 -2.224 -20.229 1.00 89.94 162 ALA A C 1
ATOM 1372 O O . ALA A 1 162 ? 21.834 -2.467 -21.335 1.00 89.94 162 ALA A O 1
ATOM 1373 N N . ILE A 1 163 ? 20.240 -1.493 -20.088 1.00 88.25 163 ILE A N 1
ATOM 1374 C CA . ILE A 1 163 ? 19.506 -0.924 -21.233 1.00 88.25 163 ILE A CA 1
ATOM 1375 C C . ILE A 1 163 ? 20.391 0.024 -22.041 1.00 88.25 163 ILE A C 1
ATOM 1377 O O . ILE A 1 163 ? 20.464 -0.101 -23.262 1.00 88.25 163 ILE A O 1
ATOM 1381 N N . VAL A 1 164 ? 21.063 0.967 -21.378 1.00 90.56 164 VAL A N 1
ATOM 1382 C CA . VAL A 1 164 ? 21.919 1.953 -22.051 1.00 90.56 164 VAL A CA 1
ATOM 1383 C C . VAL A 1 164 ? 23.071 1.266 -22.776 1.00 90.56 164 VAL A C 1
ATOM 1385 O O . VAL A 1 164 ? 23.361 1.627 -23.914 1.00 90.56 164 VAL A O 1
ATOM 1388 N N . LEU A 1 165 ? 23.690 0.251 -22.168 1.00 93.44 165 LEU A N 1
ATOM 1389 C CA . LEU A 1 165 ? 24.754 -0.521 -22.805 1.00 93.44 165 LEU A CA 1
ATOM 1390 C C . LEU A 1 165 ? 24.244 -1.276 -24.035 1.00 93.44 165 LEU A C 1
ATOM 1392 O O . LEU A 1 165 ? 24.834 -1.156 -25.103 1.00 93.44 165 LEU A O 1
ATOM 1396 N N . ILE A 1 166 ? 23.133 -2.009 -23.924 1.00 91.94 166 ILE A N 1
ATOM 1397 C CA . ILE A 1 166 ? 22.594 -2.803 -25.038 1.00 91.94 166 ILE A CA 1
ATOM 1398 C C . ILE A 1 166 ? 22.139 -1.896 -26.185 1.00 91.94 166 ILE A C 1
ATOM 1400 O O . ILE A 1 166 ? 22.544 -2.094 -27.332 1.00 91.94 166 ILE A O 1
ATOM 1404 N N . VAL A 1 167 ? 21.315 -0.886 -25.891 1.00 91.88 167 VAL A N 1
ATOM 1405 C CA . VAL A 1 167 ? 20.775 0.025 -26.910 1.00 91.88 167 VAL A CA 1
ATOM 1406 C C . VAL A 1 167 ? 21.890 0.875 -27.508 1.00 91.88 167 VAL A C 1
ATOM 1408 O O . VAL A 1 167 ? 21.966 1.007 -28.726 1.00 91.88 167 VAL A O 1
ATOM 1411 N N . GLY A 1 168 ? 22.789 1.401 -26.674 1.00 91.62 168 GLY A N 1
ATOM 1412 C CA . GLY A 1 168 ? 23.927 2.199 -27.117 1.00 91.62 168 GLY A CA 1
ATOM 1413 C C . GLY A 1 168 ? 24.841 1.419 -28.058 1.00 91.62 168 GLY A C 1
ATOM 1414 O O . GLY A 1 168 ? 25.122 1.892 -29.157 1.00 91.62 168 GLY A O 1
ATOM 1415 N N . LEU A 1 169 ? 25.237 0.199 -27.679 1.00 93.69 169 LEU A N 1
ATOM 1416 C CA . LEU A 1 169 ? 26.052 -0.663 -28.540 1.00 93.69 169 LEU A CA 1
ATOM 1417 C C . LEU A 1 169 ? 25.330 -0.996 -29.849 1.00 93.69 169 LEU A C 1
ATOM 1419 O O . LEU A 1 169 ? 25.930 -0.891 -30.914 1.00 93.69 169 LEU A O 1
ATOM 1423 N N . THR A 1 170 ? 24.040 -1.334 -29.791 1.00 95.00 170 THR A N 1
ATOM 1424 C CA . THR A 1 170 ? 23.248 -1.667 -30.989 1.00 95.00 170 THR A CA 1
ATOM 1425 C C . THR A 1 170 ? 23.169 -0.493 -31.964 1.00 95.00 170 THR A C 1
ATOM 1427 O O . THR A 1 170 ? 23.358 -0.678 -33.163 1.00 95.00 170 THR A O 1
ATOM 1430 N N . VAL A 1 171 ? 22.934 0.725 -31.467 1.00 94.94 171 VAL A N 1
ATOM 1431 C CA . VAL A 1 171 ? 22.898 1.935 -32.302 1.00 94.94 171 VAL A CA 1
ATOM 1432 C C . VAL A 1 171 ? 24.264 2.206 -32.925 1.00 94.94 171 VAL A C 1
ATOM 1434 O O . VAL A 1 171 ? 24.341 2.474 -34.120 1.00 94.94 171 VAL A O 1
ATOM 1437 N N . VAL A 1 172 ? 25.345 2.098 -32.148 1.00 94.31 172 VAL A N 1
ATOM 1438 C CA . VAL A 1 172 ? 26.709 2.314 -32.653 1.00 94.31 172 VAL A CA 1
ATOM 1439 C C . VAL A 1 172 ? 27.056 1.301 -33.743 1.00 94.31 172 VAL A C 1
ATOM 1441 O O . VAL A 1 172 ? 27.484 1.699 -34.825 1.00 94.31 172 VAL A O 1
ATOM 1444 N N . PHE A 1 173 ? 26.826 0.009 -33.504 1.00 95.00 173 PHE A N 1
ATOM 1445 C CA . PHE A 1 173 ? 27.078 -1.020 -34.513 1.00 95.00 173 PHE A CA 1
ATOM 1446 C C . PHE A 1 173 ? 26.193 -0.843 -35.749 1.00 95.00 173 PHE A C 1
ATOM 1448 O O . PHE A 1 173 ? 26.696 -0.944 -36.865 1.00 95.00 173 PHE A O 1
ATOM 1455 N N . GLY A 1 174 ? 24.915 -0.498 -35.573 1.00 95.69 174 GLY A N 1
ATOM 1456 C CA . GLY A 1 174 ? 24.009 -0.214 -36.686 1.00 95.69 174 GLY A CA 1
ATOM 1457 C C . GLY A 1 174 ? 24.464 0.975 -37.539 1.00 95.69 174 GLY A C 1
ATOM 1458 O O . GLY A 1 174 ? 24.389 0.919 -38.765 1.00 95.69 174 GLY A O 1
ATOM 1459 N N . LEU A 1 175 ? 24.999 2.031 -36.916 1.00 96.38 175 LEU A N 1
ATOM 1460 C CA . LEU A 1 175 ? 25.562 3.178 -37.632 1.00 96.38 175 LEU A CA 1
ATOM 1461 C C . LEU A 1 175 ? 26.817 2.797 -38.419 1.00 96.38 175 LEU A C 1
ATOM 1463 O O . LEU A 1 175 ? 26.922 3.154 -39.591 1.00 96.38 175 LEU A O 1
ATOM 1467 N N . ILE A 1 176 ? 27.737 2.047 -37.806 1.00 95.38 176 ILE A N 1
ATOM 1468 C CA . ILE A 1 176 ? 28.952 1.565 -38.480 1.00 95.38 176 ILE A CA 1
ATOM 1469 C C . ILE A 1 176 ? 28.571 0.726 -39.704 1.00 95.38 176 ILE A C 1
ATOM 1471 O O . ILE A 1 176 ? 29.025 1.019 -40.807 1.00 95.38 176 ILE A O 1
ATOM 1475 N N . GLN A 1 177 ? 27.663 -0.240 -39.539 1.00 94.50 177 GLN A N 1
ATOM 1476 C CA . GLN A 1 177 ? 27.183 -1.087 -40.634 1.00 94.50 177 GLN A CA 1
ATOM 1477 C C . GLN A 1 177 ? 26.500 -0.282 -41.742 1.00 94.50 177 GLN A C 1
ATOM 1479 O O . GLN A 1 177 ? 26.712 -0.550 -42.924 1.00 94.50 177 GLN A O 1
ATOM 1484 N N . SER A 1 178 ? 25.704 0.730 -41.385 1.00 95.75 178 SER A N 1
ATOM 1485 C CA . SER A 1 178 ? 25.066 1.601 -42.372 1.00 95.75 178 SER A CA 1
ATOM 1486 C C . SER A 1 178 ? 26.093 2.400 -43.181 1.00 95.75 178 SER A C 1
ATOM 1488 O O . SER A 1 178 ? 25.913 2.566 -44.388 1.00 95.75 178 SER A O 1
ATOM 1490 N N . ILE A 1 179 ? 27.154 2.898 -42.538 1.00 94.69 179 ILE A N 1
ATOM 1491 C CA . ILE A 1 179 ? 28.229 3.648 -43.204 1.00 94.69 179 ILE A CA 1
ATOM 1492 C C . ILE A 1 179 ? 29.041 2.721 -44.113 1.00 94.69 179 ILE A C 1
ATOM 1494 O O . ILE A 1 179 ? 29.272 3.055 -45.274 1.00 94.69 179 ILE A O 1
ATOM 1498 N N . GLU A 1 180 ? 29.447 1.551 -43.618 1.00 93.50 180 GLU A N 1
ATOM 1499 C CA . GLU A 1 180 ? 30.185 0.558 -44.404 1.00 93.50 180 GLU A CA 1
ATOM 1500 C C . GLU A 1 180 ? 29.377 0.085 -45.614 1.00 93.50 180 GLU A C 1
ATOM 1502 O O . GLU A 1 180 ? 29.903 0.056 -46.726 1.00 93.50 180 GLU A O 1
ATOM 1507 N N . GLY A 1 181 ? 28.083 -0.189 -45.429 1.00 92.94 181 GLY A N 1
ATOM 1508 C CA . GLY A 1 181 ? 27.174 -0.539 -46.518 1.00 92.94 181 GLY A CA 1
ATOM 1509 C C . GLY A 1 181 ? 27.070 0.568 -47.568 1.00 92.94 181 GLY A C 1
ATOM 1510 O O . GLY A 1 181 ? 27.196 0.299 -48.763 1.00 92.94 181 GLY A O 1
ATOM 1511 N N . ALA A 1 182 ? 26.920 1.828 -47.146 1.00 92.75 182 ALA A N 1
ATOM 1512 C CA . ALA A 1 182 ? 26.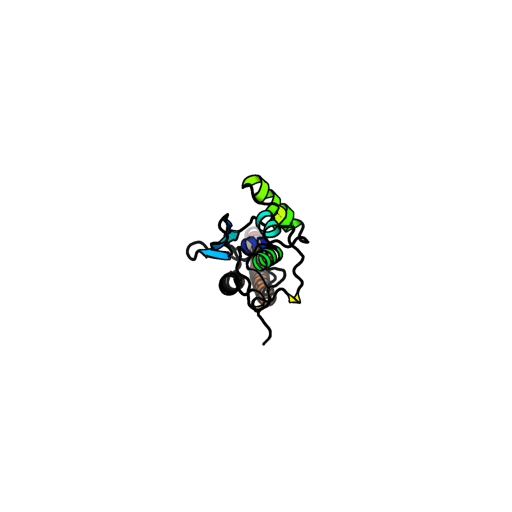880 2.965 -48.067 1.00 92.75 182 ALA A CA 1
ATOM 1513 C C . ALA A 1 182 ? 28.194 3.120 -48.856 1.00 92.75 182 ALA A C 1
ATOM 1515 O O . ALA A 1 182 ? 28.167 3.319 -50.073 1.00 92.75 182 ALA A O 1
ATOM 1516 N N . LEU A 1 183 ?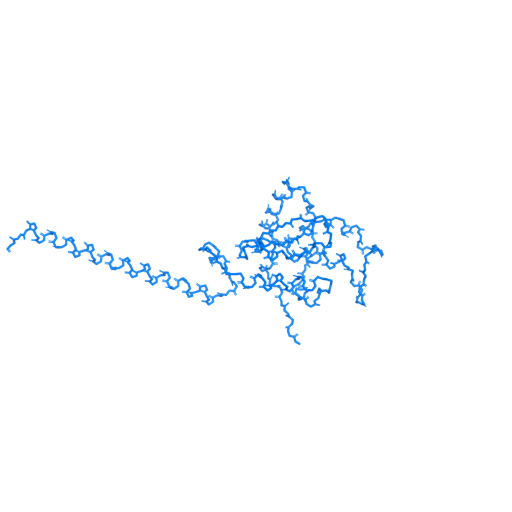 29.345 2.975 -48.190 1.00 92.44 183 LEU A N 1
ATOM 1517 C CA . LEU A 1 183 ? 30.662 3.017 -48.834 1.00 92.44 183 LEU A CA 1
ATOM 1518 C C . LEU A 1 183 ? 30.869 1.854 -49.810 1.00 92.44 183 LEU A C 1
ATOM 1520 O O . LEU A 1 183 ? 31.439 2.051 -50.884 1.00 92.44 183 LEU A O 1
ATOM 1524 N N . GLN A 1 184 ? 30.410 0.652 -49.460 1.00 91.38 184 GLN A N 1
ATOM 1525 C CA . GLN A 1 184 ? 30.508 -0.529 -50.314 1.00 91.38 184 GLN A CA 1
ATOM 1526 C C . GLN A 1 184 ? 29.674 -0.363 -51.591 1.00 91.38 184 GLN A C 1
ATOM 1528 O O . GLN A 1 184 ? 30.173 -0.637 -52.682 1.00 91.38 184 GLN A O 1
ATOM 1533 N N . VAL A 1 185 ? 28.444 0.151 -51.474 1.00 92.75 185 VAL A N 1
ATOM 1534 C CA . VAL A 1 185 ? 27.581 0.461 -52.626 1.00 92.75 185 VAL A CA 1
ATOM 1535 C C . VAL A 1 185 ? 28.201 1.551 -53.498 1.00 92.75 185 VAL A C 1
ATOM 1537 O O . VAL A 1 185 ? 28.252 1.401 -54.717 1.00 92.75 185 VAL A O 1
ATOM 1540 N N . TYR A 1 186 ? 28.725 2.618 -52.890 1.00 90.94 186 TYR A N 1
ATOM 1541 C CA . TYR A 1 186 ? 29.383 3.698 -53.624 1.00 90.94 186 TYR A CA 1
ATOM 1542 C C . TYR A 1 186 ? 30.578 3.192 -54.449 1.00 90.94 186 TYR A C 1
ATOM 1544 O O . TYR A 1 186 ? 30.667 3.481 -55.641 1.00 90.94 186 TYR A O 1
ATOM 1552 N N . LYS A 1 187 ? 31.460 2.380 -53.848 1.00 89.06 187 LYS A N 1
ATOM 1553 C CA . LYS A 1 187 ? 32.595 1.761 -54.558 1.00 89.06 187 LYS A CA 1
ATOM 1554 C C . LYS A 1 187 ? 32.152 0.805 -55.668 1.00 89.06 187 LYS A C 1
ATOM 1556 O O . LYS A 1 187 ? 32.799 0.752 -56.703 1.00 89.06 187 LYS A O 1
ATOM 1561 N N . ALA A 1 188 ? 31.064 0.061 -55.474 1.00 88.31 188 ALA A N 1
ATOM 1562 C CA . ALA A 1 188 ? 30.533 -0.827 -56.508 1.00 88.31 188 ALA A CA 1
ATOM 1563 C C . ALA A 1 188 ? 29.957 -0.056 -57.711 1.00 88.31 188 ALA A C 1
ATOM 1565 O O . ALA A 1 188 ? 30.035 -0.541 -58.836 1.00 88.31 188 ALA A O 1
ATOM 1566 N N . TYR A 1 189 ? 29.390 1.134 -57.482 1.00 87.19 189 TYR A N 1
ATOM 1567 C CA . TYR A 1 189 ? 28.817 1.980 -58.536 1.00 87.19 189 TYR A CA 1
ATOM 1568 C C . TYR A 1 189 ? 29.880 2.768 -59.317 1.00 87.19 189 TYR A C 1
ATOM 1570 O O . TYR A 1 189 ? 29.702 3.037 -60.504 1.00 87.19 189 TYR A O 1
ATOM 1578 N N . TYR A 1 190 ? 31.000 3.097 -58.666 1.00 83.56 190 TYR A N 1
ATOM 1579 C CA . TYR A 1 190 ? 32.186 3.693 -59.286 1.00 83.56 190 TYR A CA 1
ATOM 1580 C C . TYR A 1 190 ? 33.390 2.745 -59.185 1.00 83.56 190 TYR A C 1
ATOM 1582 O O . TYR A 1 190 ? 34.308 3.008 -58.402 1.00 83.56 190 TYR A O 1
ATOM 1590 N N . PRO A 1 191 ? 33.406 1.644 -59.960 1.00 71.44 191 PRO A N 1
ATOM 1591 C CA . PRO A 1 191 ? 34.566 0.776 -60.042 1.00 71.44 191 PRO A CA 1
ATOM 1592 C C . PRO A 1 191 ? 35.647 1.506 -60.842 1.00 71.44 191 PRO A C 1
ATOM 1594 O O . PRO A 1 191 ? 35.622 1.543 -62.070 1.00 71.44 191 PRO A O 1
ATOM 1597 N N . SER A 1 192 ? 36.555 2.163 -60.131 1.00 62.62 192 SER A N 1
ATOM 1598 C CA . SER A 1 192 ? 37.854 2.578 -60.661 1.00 62.62 192 SER A CA 1
ATOM 1599 C C . SER A 1 192 ? 38.756 1.368 -60.858 1.00 62.62 192 SER A C 1
ATOM 1601 O O . SER A 1 192 ? 38.856 0.596 -59.873 1.00 62.62 192 SER A O 1
#

Radius of gyration: 25.05 Å; Cα contacts (8 Å, |Δi|>4): 214; chains: 1; bounding box: 58×32×88 Å

pLDDT: mean 88.8, std 8.53, range [41.72, 97.69]

Organism: Oidiodendron maius (strain Zn) (NCBI:txid913774)

Sequence (192 aa):
EEGVKLEKLFTAQDLTRIGGMKITWVNNLADHLLMHDDDNVVSIFHYASFLKLHQNSELFPRDSDGNSLVEETLRTLALLLPPYNDELRTWFQKQAKRLGLDVEATNCDHLKPEDRQIEKFKYWHERLTILKETFDDAEPKSVKQWWRDRRKPVQWYNFWLAIVLIVGLTVVFGLIQSIEGALQVYKAYYPS

Secondary structure (DSSP, 8-state):
----B--TT-SHHHHHHTS-PEEEEES-GGGTT-EETTTTEEEEE--HHHHHHTTT-TTS-B-TTS-BHHHHHHHHHHHHS-TT-HHHHHHHHHHHHHHT--GGGGSPPP--GGG-BGGG-SSSHHHHHHHHHHHHH----SHHHHHH--S-HHHHHHHHHHHHHHHHHHHHHHHHHHHHHHHHHHHHHS--

Foldseek 3Di:
DPFDFQDLCQALVNCCLQLVAAEDEDCDLVQDLPADVPGSYGYHHFPLVVLVVCVVPPPFDADPVRDTPSNLSLLVLCSHQPLPDPVSLVVVVVVCVVPVGDSCSNVGDHQDRVCRGLVNRDPCSVSVVVSVVSSVPRDGPDPSSLVVDPPDVPVSVVVVVVVCVVVVVVVVVVVVVVVVVVVVVVCVVVVD